Protein AF-A0A377F9C2-F1 (afdb_monomer)

Nearest PDB structures (foldseek):
  8pe0-assembly1_B  TM=7.538E-01  e=8.214E-04  Thermus thermophilus HB27
  5htl-assembly1_B  TM=7.812E-01  e=2.148E-03  Vibrio cholerae
  8pfa-assembly1_B  TM=7.619E-01  e=2.036E-03  Thermus thermophilus HB27
  7lko-assembly2_A  TM=5.858E-01  e=8.609E-03  Xanthomonas citri pv. citri str. 306

pLDDT: mean 79.62, std 14.71, range [35.97, 97.06]

Secondary structure (DSSP, 8-state):
----SS-TT-TTHHHHHHHHHHHTT--------B---TTGGGS-PPTT--HHHHTB----PPPP-SHHHHHHHHHHHHIIIIIIHHHHS---S-HHHHHHHHHHHTHHHHHHHHHHHHHHHHHHHHHHHHHHH-TT---PPPTTTT-HHHHHHHHHHHHHHHHHHHHHHHHHHHHH-HHHHHHHHHHHHHHHHHHHHHHHHHHHHHHHHSSGGGS--------PPPSSS-------HHHHHHHTTSS-HHHHHHHHHTPPTTS-HHHHHHHTTSS-HHHHHHHHHHHHT-------GGGS-HHHHHHS-HHHHHHHTEEEEEEETTEEEEEESS--S------

Foldseek 3Di:
DPPDCFDPLALCRVVVNVVVCVVVVHDDDDDWDFDQDVVVVPPDDAALAARRLQRTPDPPFDQDPDLVLLLLSLLSVLLRLAVVCPVPPDDDPDPVVVVVSVVSNCLLVVLVVLLVVVVVVVVVVVLVVQVVVDVPDDDDDDPPPDDPVVVVVVVVVVVVVVVVLVVQLNSLCHHPNNVRSVVVVVVVNVVSVSSNSSSVVNVVQCVVVVGSSPSDDPDNPTDDDPPPPDPPVLPPLLVLCVVVVLADPVLLVVLVVPPDPPDDSLVSCCVVVSGDPVSSQVSQCSSLVHDDDDDDPVPADPVQQVVDDPVRCVVQVWDFRDADPQFTDIDHPRDDNDDGDHD

Solvent-accessible surface area (backbone atoms only — not comparable to full-atom values): 20384 Å² total; per-residue (Å²): 131,88,77,65,84,61,52,93,70,46,66,39,39,77,60,56,38,54,54,55,42,46,76,71,68,56,84,88,78,89,82,86,53,57,62,85,52,80,80,63,67,75,54,88,74,50,63,76,42,36,69,68,60,52,30,48,75,67,90,79,66,78,71,67,90,45,72,67,53,41,25,53,54,50,12,42,48,45,36,20,56,29,57,31,29,62,73,73,57,67,88,62,94,46,66,72,58,39,50,52,52,49,58,44,49,47,45,78,53,48,32,54,54,52,39,52,52,48,52,50,49,52,51,51,53,50,50,51,48,45,52,72,73,34,95,87,45,81,81,74,82,64,94,73,77,84,47,72,68,60,53,50,52,50,52,50,50,49,49,54,50,50,52,53,50,50,53,49,27,54,55,38,10,26,52,65,4,48,71,52,10,60,51,50,61,62,41,50,60,56,48,37,53,41,43,27,53,8,48,53,49,31,50,53,51,33,64,75,60,74,36,52,71,68,61,71,85,77,79,71,87,78,68,76,76,70,88,62,91,63,88,63,72,60,60,54,65,69,55,48,32,41,75,68,64,62,44,51,73,69,54,48,53,48,46,68,73,65,56,46,86,95,50,55,72,66,57,32,30,40,75,70,66,63,43,51,73,65,58,49,46,49,40,41,16,62,50,51,74,44,87,72,80,94,76,65,79,89,74,56,57,68,73,57,50,66,74,52,57,67,70,57,31,64,73,69,50,41,44,68,73,50,78,54,95,87,35,50,42,63,48,49,90,67,66,67,82,74,70,88,56,72,136

Sequence (343 aa):
MTVLAFDVQSLTEDYDIGFRLKEKGMTEIFVRFPVVDEAKEREQRKFLQHARTSNMICVREYFPDTFSTAVRQKSRWIIGIVFQGFKTHKWTSSLTLNYFLWRDRKGAISNFVSFLAMLVMIQLLLLLAYESLWPDAWHFLSIFSGSAWLMTLLWLNFGLMVNRIVQRVIFVTGYYGLTQGLLSVLRLFWGNLINFMANWRALKQVLQHGDPRRVAWDKTTHDFPSVTGDTRSLRPLGQILLENQVITEEQLDTALRNRVEGLRLGGSMLMQGLISAEQLAQALAEQNGVAWESIDAWQIPSSLIAEMPASVALHYAVLPLRLENDELIVGSEDGMTRFRWRP

Organism: Escherichia coli (NCBI:txid562)

Structure (mmCIF, N/CA/C/O backbone):
data_AF-A0A377F9C2-F1
#
_entry.id   AF-A0A377F9C2-F1
#
loop_
_atom_site.group_PDB
_atom_site.id
_atom_site.type_symbol
_atom_site.label_atom_id
_atom_site.label_alt_id
_atom_site.label_comp_id
_atom_site.label_asym_id
_atom_site.label_entity_id
_atom_site.label_seq_id
_atom_site.pdbx_PDB_ins_code
_atom_site.Cartn_x
_atom_site.Cartn_y
_atom_site.Cartn_z
_atom_site.occupancy
_atom_site.B_iso_or_equiv
_atom_site.auth_seq_id
_atom_site.auth_comp_id
_atom_site.auth_asym_id
_atom_site.auth_atom_id
_atom_site.pdbx_PDB_model_num
ATOM 1 N N . MET A 1 1 ? 2.584 -15.837 33.688 1.00 36.25 1 MET A N 1
ATOM 2 C CA . MET A 1 1 ? 2.672 -14.725 32.718 1.00 36.25 1 MET A CA 1
ATOM 3 C C . MET A 1 1 ? 1.549 -14.910 31.715 1.00 36.25 1 MET A C 1
ATOM 5 O O . MET A 1 1 ? 1.596 -15.853 30.936 1.00 36.25 1 MET A O 1
ATOM 9 N N . THR A 1 2 ? 0.494 -14.108 31.806 1.00 38.50 2 THR A N 1
ATOM 10 C CA . THR A 1 2 ? -0.636 -14.137 30.871 1.00 38.50 2 THR A CA 1
ATOM 11 C C . THR A 1 2 ? -0.107 -13.731 29.498 1.00 38.50 2 THR A C 1
ATOM 13 O O . THR A 1 2 ? 0.273 -12.581 29.297 1.00 38.50 2 THR A O 1
ATOM 16 N N . VAL A 1 3 ? 0.024 -14.686 28.576 1.00 48.16 3 VAL A N 1
ATOM 17 C CA . VAL A 1 3 ? 0.443 -14.388 27.203 1.00 48.16 3 VAL A CA 1
ATOM 18 C C . VAL A 1 3 ? -0.734 -13.688 26.538 1.00 48.16 3 VAL A C 1
ATOM 20 O O . VAL A 1 3 ? -1.714 -14.336 26.180 1.00 48.16 3 VAL A O 1
ATOM 23 N N . LEU A 1 4 ? -0.663 -12.361 26.432 1.00 57.38 4 LEU A N 1
ATOM 24 C CA . LEU A 1 4 ? -1.605 -11.583 25.634 1.00 57.38 4 LEU A CA 1
ATOM 25 C C . LEU A 1 4 ? -1.619 -12.154 24.210 1.00 57.38 4 LEU A C 1
ATOM 27 O O . LEU A 1 4 ? -0.562 -12.362 23.606 1.00 57.38 4 LEU A O 1
ATOM 31 N N . ALA A 1 5 ? -2.816 -12.442 23.693 1.00 60.62 5 ALA A N 1
ATOM 32 C CA . ALA A 1 5 ? -2.988 -12.966 22.339 1.00 60.62 5 ALA A CA 1
ATOM 33 C C . ALA A 1 5 ? -2.482 -11.971 21.277 1.00 60.62 5 ALA A C 1
ATOM 35 O O . ALA A 1 5 ? -1.928 -12.398 20.267 1.00 60.62 5 ALA A O 1
ATOM 36 N N . PHE A 1 6 ? -2.588 -10.670 21.569 1.00 64.00 6 PHE A N 1
ATOM 37 C CA . PHE A 1 6 ? -2.133 -9.566 20.728 1.00 64.00 6 PHE A CA 1
ATOM 38 C C . PHE A 1 6 ? -1.046 -8.761 21.444 1.00 64.00 6 PHE A C 1
ATOM 40 O O . PHE A 1 6 ? -1.190 -8.409 22.617 1.00 64.00 6 PHE A O 1
ATOM 47 N N . ASP A 1 7 ? 0.054 -8.484 20.746 1.00 64.50 7 ASP A N 1
ATOM 48 C CA . ASP A 1 7 ? 1.074 -7.558 21.231 1.00 64.50 7 ASP A CA 1
ATOM 49 C C . ASP A 1 7 ? 0.663 -6.124 20.888 1.00 64.50 7 ASP A C 1
ATOM 51 O O . ASP A 1 7 ? 0.769 -5.696 19.742 1.00 64.50 7 ASP A O 1
ATOM 55 N N . VAL A 1 8 ? 0.237 -5.376 21.906 1.00 62.44 8 VAL A N 1
ATOM 56 C CA . VAL A 1 8 ? -0.175 -3.967 21.791 1.00 62.44 8 VAL A CA 1
ATOM 57 C C . VAL A 1 8 ? 0.947 -3.030 21.322 1.00 62.44 8 VAL A C 1
ATOM 59 O O . VAL A 1 8 ? 0.676 -1.890 20.954 1.00 62.44 8 VAL A O 1
ATOM 62 N N . GLN A 1 9 ? 2.209 -3.478 21.337 1.00 59.44 9 GLN A N 1
ATOM 63 C CA . GLN A 1 9 ? 3.353 -2.726 20.809 1.00 59.44 9 GLN A CA 1
ATOM 64 C C . GLN A 1 9 ? 3.680 -3.082 19.350 1.00 59.44 9 GLN A C 1
ATOM 66 O O . GLN A 1 9 ? 4.476 -2.385 18.710 1.00 59.44 9 GLN A O 1
ATOM 71 N N . SER A 1 10 ? 3.081 -4.150 18.810 1.00 62.88 10 SER A N 1
ATOM 72 C CA . SER A 1 10 ? 3.263 -4.550 17.419 1.00 62.88 10 SER A CA 1
ATOM 73 C C . SER A 1 10 ? 2.388 -3.698 16.510 1.00 62.88 10 SER A C 1
ATOM 75 O O . SER A 1 10 ? 1.163 -3.700 16.593 1.00 62.88 10 SER A O 1
ATOM 77 N N . LEU A 1 11 ? 3.015 -2.993 15.570 1.00 63.84 11 LEU A N 1
ATOM 78 C CA . LEU A 1 11 ? 2.285 -2.243 14.544 1.00 63.84 11 LEU A CA 1
ATOM 79 C C . LEU A 1 11 ? 1.649 -3.158 13.483 1.00 63.84 11 LEU A C 1
ATOM 81 O O . LEU A 1 11 ? 0.906 -2.675 12.628 1.00 63.84 11 LEU A O 1
ATOM 85 N N . THR A 1 12 ? 1.945 -4.458 13.532 1.00 65.75 12 THR A N 1
ATOM 86 C CA . THR A 1 12 ? 1.402 -5.506 12.663 1.00 65.75 12 THR A CA 1
ATOM 87 C C . THR A 1 12 ? 1.088 -6.746 13.495 1.00 65.75 12 THR A C 1
ATOM 89 O O . THR A 1 12 ? 1.723 -7.791 13.349 1.00 65.75 12 THR A O 1
ATOM 92 N N . GLU A 1 13 ? 0.131 -6.605 14.408 1.00 71.44 13 GLU A N 1
ATOM 93 C CA . GLU A 1 13 ? -0.323 -7.665 15.317 1.00 71.44 13 GLU A CA 1
ATOM 94 C C . GLU A 1 13 ? -0.758 -8.944 14.579 1.00 71.44 13 GLU A C 1
ATOM 96 O O . GLU A 1 13 ? -0.351 -10.037 14.971 1.00 71.44 13 GLU A O 1
ATOM 101 N N . ASP A 1 14 ? -1.452 -8.800 13.444 1.00 71.81 14 ASP A N 1
ATOM 102 C CA . ASP A 1 14 ? -1.895 -9.909 12.583 1.00 71.81 14 ASP A CA 1
ATOM 103 C C . ASP A 1 14 ? -0.733 -10.738 12.024 1.00 71.81 14 ASP A C 1
ATOM 105 O O . ASP A 1 14 ? -0.857 -11.933 11.757 1.00 71.81 14 ASP A O 1
ATOM 109 N N . TYR A 1 15 ? 0.423 -10.105 11.832 1.00 74.19 15 TYR A N 1
ATOM 110 C CA . TYR A 1 15 ? 1.606 -10.794 11.341 1.00 74.19 15 TYR A CA 1
ATOM 111 C C . TYR A 1 15 ? 2.262 -11.609 12.464 1.00 74.19 15 TYR A C 1
ATOM 113 O O . TYR A 1 15 ? 2.561 -12.783 12.270 1.00 74.19 15 TYR A O 1
ATOM 121 N N . ASP A 1 16 ? 2.427 -11.024 13.655 1.00 76.19 16 ASP A N 1
ATOM 122 C CA . ASP A 1 16 ? 3.042 -11.693 14.814 1.00 76.19 16 ASP A CA 1
ATOM 123 C C . ASP A 1 16 ? 2.191 -12.873 15.321 1.00 76.19 16 ASP A C 1
ATOM 125 O O . ASP A 1 16 ? 2.719 -13.950 15.615 1.00 76.19 16 ASP A O 1
ATOM 129 N N . ILE A 1 17 ? 0.860 -12.725 15.349 1.00 82.44 17 ILE A N 1
ATOM 130 C CA . ILE A 1 17 ? -0.037 -13.809 15.772 1.00 82.44 17 ILE A CA 1
ATOM 131 C C . ILE A 1 17 ? 0.086 -15.035 14.860 1.00 82.44 17 ILE A C 1
ATOM 133 O O . ILE A 1 17 ? 0.103 -16.156 15.364 1.00 82.44 17 ILE A O 1
ATOM 137 N N . GLY A 1 18 ? 0.272 -14.852 13.548 1.00 82.62 18 GLY A N 1
ATOM 138 C CA . GLY A 1 18 ? 0.465 -15.957 12.606 1.00 82.62 18 GLY A CA 1
ATOM 139 C C . GLY A 1 18 ? 1.663 -16.844 12.968 1.00 82.62 18 GLY A C 1
ATOM 140 O O . GLY A 1 18 ? 1.550 -18.073 12.977 1.00 82.62 18 GLY A O 1
ATOM 141 N N . PHE A 1 19 ? 2.791 -16.240 13.359 1.00 80.19 19 PHE A N 1
ATOM 142 C CA . PHE A 1 19 ? 3.965 -16.985 13.832 1.00 80.19 19 PHE A CA 1
ATOM 143 C C . PHE A 1 19 ? 3.672 -17.723 15.138 1.00 80.19 19 PHE A C 1
ATOM 145 O O . PHE A 1 19 ? 3.948 -18.919 15.241 1.00 80.19 19 PHE A O 1
ATOM 152 N N . ARG A 1 20 ? 3.049 -17.048 16.110 1.00 81.50 20 ARG A N 1
ATOM 153 C CA . ARG A 1 20 ? 2.709 -17.647 17.411 1.00 81.50 20 ARG A CA 1
ATOM 154 C C . ARG A 1 20 ? 1.739 -18.823 17.277 1.00 81.50 20 ARG A C 1
ATOM 156 O O . ARG A 1 20 ? 1.889 -19.829 17.968 1.00 81.50 20 ARG A O 1
ATOM 163 N N . LEU A 1 21 ? 0.744 -18.721 16.394 1.00 85.88 21 LEU A N 1
ATOM 164 C CA . LEU A 1 21 ? -0.198 -19.809 16.109 1.00 85.88 21 LEU A CA 1
ATOM 165 C C . LEU A 1 21 ? 0.527 -21.001 15.478 1.00 85.88 21 LEU A C 1
ATOM 167 O O . LEU A 1 21 ? 0.287 -22.147 15.866 1.00 85.88 21 LEU A O 1
ATOM 171 N N . LYS A 1 22 ? 1.466 -20.740 14.560 1.00 84.69 22 LYS A N 1
ATOM 172 C CA . LYS A 1 22 ? 2.266 -21.795 13.936 1.00 84.69 22 LYS A CA 1
ATOM 173 C C . LYS A 1 22 ? 3.187 -22.499 14.932 1.00 84.69 22 LYS A C 1
ATOM 175 O O . LYS A 1 22 ? 3.280 -23.724 14.891 1.00 84.69 22 LYS A O 1
ATOM 180 N N . GLU A 1 23 ? 3.827 -21.757 15.833 1.00 83.31 23 GLU A N 1
ATOM 181 C CA . GLU A 1 23 ? 4.646 -22.311 16.923 1.00 83.31 23 GLU A CA 1
ATOM 182 C C . GLU A 1 23 ? 3.824 -23.197 17.868 1.00 83.31 23 GLU A C 1
ATOM 184 O O . GLU A 1 23 ? 4.320 -24.208 18.358 1.00 83.31 23 GLU A O 1
ATOM 189 N N . LYS A 1 24 ? 2.539 -22.876 18.057 1.00 86.81 24 LYS A N 1
ATOM 190 C CA . LYS A 1 24 ? 1.577 -23.707 18.797 1.00 86.81 24 LYS A CA 1
ATOM 191 C C . LYS A 1 24 ? 1.042 -24.906 18.002 1.00 86.81 24 LYS A C 1
ATOM 193 O O . LYS A 1 24 ? 0.151 -25.599 18.485 1.00 86.81 24 LYS A O 1
ATOM 198 N N . GLY A 1 25 ? 1.551 -25.157 16.795 1.00 87.38 25 GLY A N 1
ATOM 199 C CA . GLY A 1 25 ? 1.145 -26.288 15.958 1.00 87.38 25 GLY A CA 1
ATOM 200 C C . GLY A 1 25 ? -0.229 -26.131 15.302 1.00 87.38 25 GLY A C 1
ATOM 201 O O . GLY A 1 25 ? -0.773 -27.114 14.806 1.00 87.38 25 GLY A O 1
ATOM 202 N N . MET A 1 26 ? -0.797 -24.921 15.278 1.00 89.50 26 MET A N 1
ATOM 203 C CA . MET A 1 26 ? -2.105 -24.687 14.667 1.00 89.50 26 MET A CA 1
ATOM 204 C C . MET A 1 26 ? -2.028 -24.691 13.134 1.00 89.50 26 MET A C 1
ATOM 206 O O . MET A 1 26 ? -0.997 -24.379 12.526 1.00 89.50 26 MET A O 1
ATOM 210 N N . THR A 1 27 ? -3.147 -25.049 12.509 1.00 87.31 27 THR A N 1
ATOM 211 C CA . THR A 1 27 ? -3.327 -25.064 11.055 1.00 87.31 27 THR A CA 1
ATOM 212 C C . THR A 1 27 ? -4.284 -23.962 10.629 1.00 87.31 27 THR A C 1
ATOM 214 O O . THR A 1 27 ? -5.310 -23.750 11.269 1.00 87.31 27 THR A O 1
ATOM 217 N N . GLU A 1 28 ? -3.970 -23.300 9.522 1.00 85.19 28 GLU A N 1
ATOM 218 C CA . GLU A 1 28 ? -4.806 -22.265 8.919 1.00 85.19 28 GLU A CA 1
ATOM 219 C C . GLU A 1 28 ? -5.527 -22.826 7.687 1.00 85.19 28 GLU A C 1
ATOM 221 O O . GLU A 1 28 ? -4.957 -23.618 6.932 1.00 85.19 28 GLU A O 1
ATOM 226 N N . ILE A 1 29 ? -6.774 -22.404 7.475 1.00 87.38 29 ILE A N 1
ATOM 227 C CA . ILE A 1 29 ? -7.538 -22.682 6.257 1.00 87.38 29 ILE A CA 1
ATOM 228 C C . ILE A 1 29 ? -7.986 -21.365 5.626 1.00 87.38 29 ILE A C 1
ATOM 230 O O . ILE A 1 29 ? -8.474 -20.470 6.312 1.00 87.38 29 ILE A O 1
ATOM 234 N N . PHE A 1 30 ? -7.850 -21.248 4.306 1.00 84.44 30 PHE A N 1
ATOM 235 C CA . PHE A 1 30 ? -8.346 -20.086 3.574 1.00 84.44 30 PHE A CA 1
ATOM 236 C C . PHE A 1 30 ? -9.778 -20.350 3.101 1.00 84.44 30 PHE A C 1
ATOM 238 O O . PHE A 1 30 ? -10.001 -21.069 2.123 1.00 84.44 30 PHE A O 1
ATOM 245 N N . VAL A 1 31 ? -10.763 -19.799 3.812 1.00 84.69 31 VAL A N 1
ATOM 246 C CA . VAL A 1 31 ? -12.181 -20.015 3.498 1.00 84.69 31 VAL A CA 1
ATOM 247 C C . VAL A 1 31 ? -12.645 -19.015 2.447 1.00 84.69 31 VAL A C 1
ATOM 249 O O . VAL A 1 31 ? -12.673 -17.807 2.674 1.00 84.69 31 VAL A O 1
ATOM 252 N N . ARG A 1 32 ? -13.055 -19.532 1.284 1.00 83.69 32 ARG A N 1
ATOM 253 C CA . ARG A 1 32 ? -13.597 -18.731 0.186 1.00 83.69 32 ARG A CA 1
ATOM 254 C C . ARG A 1 32 ? -15.126 -18.859 0.126 1.00 83.69 32 ARG A C 1
ATOM 256 O O . ARG A 1 32 ? -15.630 -19.743 -0.557 1.00 83.69 32 ARG A O 1
ATOM 263 N N . PHE A 1 33 ? -15.858 -17.957 0.784 1.00 84.44 33 PHE A N 1
ATOM 264 C CA . PHE A 1 33 ? -17.329 -17.965 0.795 1.00 84.44 33 PHE A CA 1
ATOM 265 C C . PHE A 1 33 ? -17.962 -16.790 0.013 1.00 84.44 33 PHE A C 1
ATOM 267 O O . PHE A 1 33 ? -17.834 -15.638 0.440 1.00 84.44 33 PHE A O 1
ATOM 274 N N . PRO A 1 34 ? -18.604 -17.029 -1.150 1.00 80.75 34 PRO A N 1
ATOM 275 C CA . PRO A 1 34 ? -19.338 -16.000 -1.884 1.00 80.75 34 PRO A CA 1
ATOM 276 C C . PRO A 1 34 ? -20.790 -15.872 -1.395 1.00 80.75 34 PRO A C 1
ATOM 278 O O . PRO A 1 34 ? -21.499 -16.866 -1.282 1.00 80.75 34 PRO A O 1
ATOM 281 N N . VAL A 1 35 ? -21.253 -14.643 -1.172 1.00 78.06 35 VAL A N 1
ATOM 282 C CA . VAL A 1 35 ? -22.651 -14.311 -0.863 1.00 78.06 35 VAL A CA 1
ATOM 283 C C . VAL A 1 35 ? -23.326 -13.863 -2.154 1.00 78.06 35 VAL A C 1
ATOM 285 O O . VAL A 1 35 ? -23.177 -12.721 -2.584 1.00 78.06 35 VAL A O 1
ATOM 288 N N . VAL A 1 36 ? -24.024 -14.775 -2.826 1.00 66.62 36 VAL A N 1
ATOM 289 C CA . VAL A 1 36 ? -24.800 -14.441 -4.026 1.00 66.62 36 VAL A CA 1
ATOM 290 C C . VAL A 1 36 ? -26.239 -14.211 -3.589 1.00 66.62 36 VAL A C 1
ATOM 292 O O . VAL A 1 36 ? -26.916 -15.151 -3.194 1.00 66.62 36 VAL A O 1
ATOM 295 N N . ASP A 1 37 ? -26.667 -12.955 -3.613 1.00 65.69 37 ASP A N 1
ATOM 296 C CA . ASP A 1 37 ? -28.039 -12.557 -3.310 1.00 65.69 37 ASP A CA 1
ATOM 297 C C . ASP A 1 37 ? -28.778 -12.35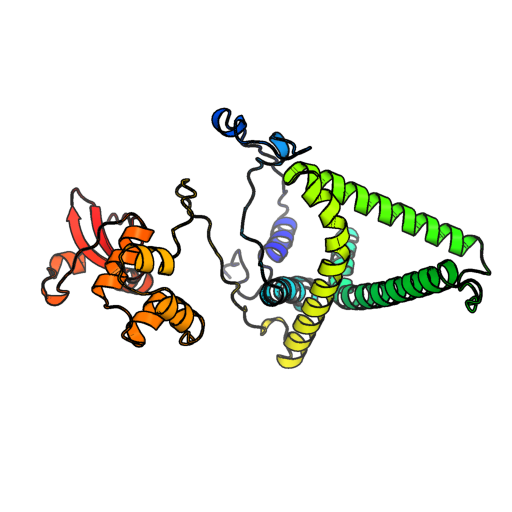7 -4.642 1.00 65.69 37 ASP A C 1
ATOM 299 O O . ASP A 1 37 ? -28.381 -11.498 -5.438 1.00 65.69 37 ASP A O 1
ATOM 303 N N . GLU A 1 38 ? -29.802 -13.171 -4.921 1.00 59.03 38 GLU A N 1
ATOM 304 C CA . GLU A 1 38 ? -30.535 -13.161 -6.202 1.00 59.03 38 GLU A CA 1
ATOM 305 C C . GLU A 1 38 ? -31.154 -11.781 -6.494 1.00 59.03 38 GLU A C 1
ATOM 307 O O . GLU A 1 38 ? -31.229 -11.354 -7.647 1.00 59.03 38 GLU A O 1
ATOM 312 N N . ALA A 1 39 ? -31.511 -11.022 -5.450 1.00 58.75 39 ALA A N 1
ATOM 313 C CA . ALA A 1 39 ? -32.047 -9.669 -5.578 1.00 58.75 39 ALA A CA 1
ATOM 314 C C . ALA A 1 39 ? -30.995 -8.640 -6.045 1.00 58.75 39 ALA A C 1
ATOM 316 O O . ALA A 1 39 ? -31.321 -7.730 -6.812 1.00 58.75 39 ALA A O 1
ATOM 317 N N . LYS A 1 40 ? -29.723 -8.799 -5.642 1.00 54.62 40 LYS A N 1
ATOM 318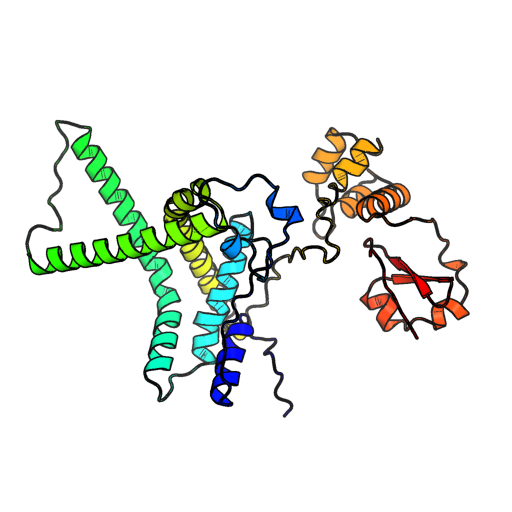 C CA . LYS A 1 40 ? -28.606 -7.911 -6.031 1.00 54.62 40 LYS A CA 1
ATOM 319 C C . LYS A 1 40 ? -28.001 -8.258 -7.389 1.00 54.62 40 LYS A C 1
ATOM 321 O O . LYS A 1 40 ? -27.254 -7.456 -7.945 1.00 54.62 40 LYS A O 1
ATOM 326 N N . GLU A 1 41 ? -28.328 -9.413 -7.976 1.00 53.34 41 GLU A N 1
ATOM 327 C CA . GLU A 1 41 ? -27.894 -9.740 -9.341 1.00 53.34 41 GLU A CA 1
ATOM 328 C C . GLU A 1 41 ? -28.448 -8.776 -10.404 1.00 53.34 41 GLU A C 1
ATOM 330 O O . GLU A 1 41 ? -27.873 -8.700 -11.492 1.00 53.34 41 GLU A O 1
ATOM 335 N N . ARG A 1 42 ? -29.516 -8.026 -10.086 1.00 49.88 42 ARG A N 1
ATOM 336 C CA . ARG A 1 42 ? -30.143 -7.025 -10.965 1.00 49.88 42 ARG A CA 1
ATOM 337 C C . ARG A 1 42 ? -29.425 -5.672 -11.026 1.00 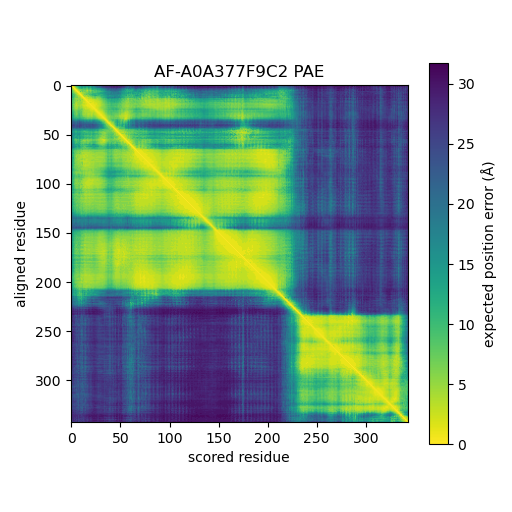49.88 42 ARG A C 1
ATOM 339 O O . ARG A 1 42 ? -29.766 -4.875 -11.898 1.00 49.88 42 ARG A O 1
ATOM 346 N N . GLU A 1 43 ? -28.443 -5.392 -10.166 1.00 59.03 43 GLU A N 1
ATOM 347 C CA . GLU A 1 43 ? -27.595 -4.204 -10.345 1.00 59.03 43 GLU A CA 1
ATOM 348 C C . GLU A 1 43 ? -26.706 -4.366 -11.588 1.00 59.03 43 GLU A C 1
ATOM 350 O O . GLU A 1 43 ? -26.144 -5.436 -11.836 1.00 59.03 43 GLU A O 1
ATOM 355 N N . GLN A 1 44 ? -26.570 -3.300 -12.387 1.00 59.62 44 GLN A N 1
ATOM 356 C CA . GLN A 1 44 ? -25.747 -3.294 -13.602 1.00 59.62 44 GLN A CA 1
ATOM 357 C C . GLN A 1 44 ? -24.302 -3.708 -13.286 1.00 59.62 44 GLN A C 1
ATOM 359 O O . GLN A 1 44 ? -23.491 -2.928 -12.783 1.00 59.62 44 GLN A O 1
ATOM 364 N N . ARG A 1 45 ? -23.963 -4.957 -13.619 1.00 65.94 45 ARG A N 1
ATOM 365 C CA . ARG A 1 45 ? -22.600 -5.481 -13.507 1.00 65.94 45 ARG A CA 1
ATOM 366 C C . ARG A 1 45 ? -21.677 -4.710 -14.437 1.00 65.94 45 ARG A C 1
ATOM 368 O O . ARG A 1 45 ? -22.003 -4.461 -15.599 1.00 65.94 45 ARG A O 1
ATOM 375 N N . LYS A 1 46 ? -20.482 -4.383 -13.948 1.00 76.12 46 LYS A N 1
ATOM 376 C CA . LYS A 1 46 ? -19.451 -3.768 -14.789 1.00 76.12 46 LYS A CA 1
ATOM 377 C C . LYS A 1 46 ? -18.940 -4.788 -15.808 1.00 76.12 46 LYS A C 1
ATOM 379 O O . LYS A 1 46 ? -18.906 -5.991 -15.545 1.00 76.12 46 LYS A O 1
ATOM 384 N N . PHE A 1 47 ? -18.501 -4.305 -16.967 1.00 78.38 47 PHE A N 1
ATOM 385 C CA . PHE A 1 47 ? -17.980 -5.151 -18.042 1.00 78.38 47 PHE A CA 1
ATOM 386 C C . PHE A 1 47 ? -16.860 -6.091 -1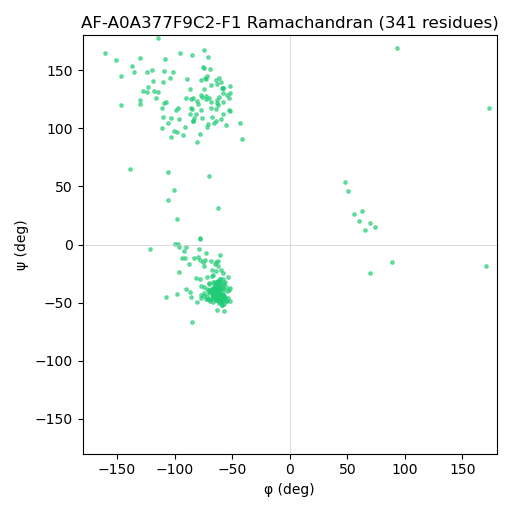7.540 1.00 78.38 47 PHE A C 1
ATOM 388 O O . PHE A 1 47 ? -15.882 -5.625 -16.947 1.00 78.38 47 PHE A O 1
ATOM 395 N N . LEU A 1 48 ? -17.017 -7.404 -17.778 1.00 80.75 48 LEU A N 1
ATOM 396 C CA . LEU A 1 48 ? -16.136 -8.517 -17.356 1.00 80.75 48 LEU A CA 1
ATOM 397 C C . LEU A 1 48 ? -16.020 -8.789 -15.837 1.00 80.75 48 LEU A C 1
ATOM 399 O O . LEU A 1 48 ? -15.165 -9.568 -15.404 1.00 80.75 48 LEU A O 1
ATOM 403 N N . GLN A 1 49 ? -16.891 -8.202 -15.014 1.00 81.12 49 GLN A N 1
ATOM 404 C CA . GLN A 1 49 ? -16.944 -8.488 -13.578 1.00 81.12 49 GLN A CA 1
ATOM 405 C C . GLN A 1 49 ? -17.574 -9.867 -13.300 1.00 81.12 49 GLN A C 1
ATOM 407 O O . GLN A 1 49 ? -18.622 -10.207 -13.849 1.00 81.12 49 GLN A O 1
ATOM 412 N N . HIS A 1 50 ? -16.956 -10.665 -12.421 1.00 76.62 50 HIS A N 1
ATOM 413 C CA . HIS A 1 50 ? -17.428 -12.011 -12.075 1.00 76.62 50 HIS A CA 1
ATOM 414 C C . HIS A 1 50 ? -18.251 -11.992 -10.780 1.00 76.62 50 HIS A C 1
ATOM 416 O O . HIS A 1 50 ? -17.699 -11.749 -9.710 1.00 76.62 50 HIS A O 1
ATOM 422 N N . ALA A 1 51 ? -19.536 -12.354 -10.848 1.00 67.81 51 ALA A N 1
ATOM 423 C CA . ALA A 1 51 ? -20.476 -12.266 -9.719 1.00 67.81 51 ALA A CA 1
ATOM 424 C C . ALA A 1 51 ? -20.036 -13.029 -8.454 1.00 67.81 51 ALA A C 1
ATOM 426 O O . ALA A 1 51 ? -20.070 -12.500 -7.345 1.00 67.81 51 ALA A O 1
ATOM 427 N N . ARG A 1 52 ? -19.553 -14.269 -8.612 1.00 73.00 52 ARG A N 1
ATOM 428 C CA . ARG A 1 52 ? -19.054 -15.078 -7.481 1.00 73.00 52 ARG A CA 1
ATOM 429 C C . ARG A 1 52 ? -17.778 -14.510 -6.861 1.00 73.00 52 ARG A C 1
ATOM 431 O O . ARG A 1 52 ? -17.489 -14.762 -5.698 1.00 73.00 52 ARG A O 1
ATOM 438 N N . THR A 1 53 ? -16.982 -13.787 -7.641 1.00 74.88 53 THR A N 1
ATOM 439 C CA . THR A 1 53 ? -15.710 -13.229 -7.177 1.00 74.88 53 THR A CA 1
ATOM 440 C C . THR A 1 53 ? -15.922 -11.870 -6.518 1.00 74.88 53 THR A C 1
ATOM 442 O O . THR A 1 53 ? -15.362 -11.629 -5.457 1.00 74.88 53 THR A O 1
ATOM 445 N N . SER A 1 54 ? -16.780 -11.012 -7.072 1.00 71.19 54 SER A N 1
ATOM 446 C CA . SER A 1 54 ? -17.078 -9.691 -6.507 1.00 71.19 54 SER A CA 1
ATOM 447 C C . SER A 1 54 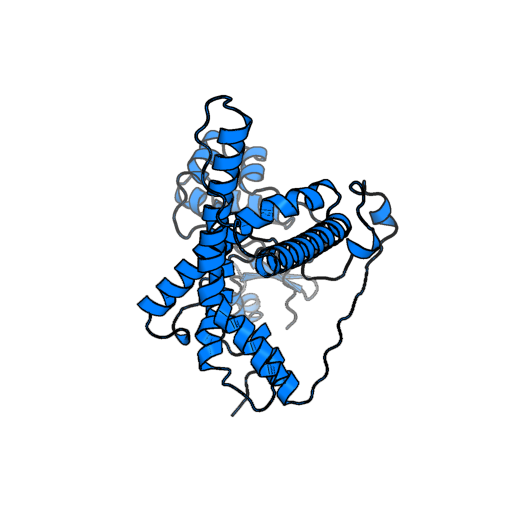? -17.798 -9.753 -5.158 1.00 71.19 54 SER A C 1
ATOM 449 O O . SER A 1 54 ? -17.660 -8.839 -4.346 1.00 71.19 54 SER A O 1
ATOM 451 N N . ASN A 1 55 ? -18.537 -10.832 -4.889 1.00 77.06 55 ASN A N 1
ATOM 452 C CA . ASN A 1 55 ? -19.385 -10.953 -3.701 1.00 77.06 55 ASN A CA 1
ATOM 453 C C . ASN A 1 55 ? -18.802 -11.886 -2.637 1.00 77.06 55 ASN A C 1
ATOM 455 O O . ASN A 1 55 ? -19.509 -12.647 -1.990 1.00 77.06 55 ASN A O 1
ATOM 459 N N . MET A 1 56 ? -17.488 -11.847 -2.459 1.00 80.00 56 MET A N 1
ATOM 460 C CA . MET A 1 56 ? -16.818 -12.575 -1.386 1.00 80.00 56 MET A CA 1
ATOM 461 C C . MET A 1 56 ? -17.076 -11.936 -0.019 1.00 80.00 56 MET A C 1
ATOM 463 O O . MET A 1 56 ? -17.068 -10.704 0.082 1.00 80.00 56 MET A O 1
ATOM 467 N N . ILE A 1 57 ? -17.238 -12.767 1.020 1.00 79.38 57 ILE A N 1
ATOM 468 C CA . ILE A 1 57 ? -17.108 -12.314 2.410 1.00 79.38 57 ILE A CA 1
ATOM 469 C C . ILE A 1 57 ? -15.643 -11.942 2.627 1.00 79.38 57 ILE A C 1
ATOM 471 O O . ILE A 1 57 ? -14.759 -12.798 2.630 1.00 79.38 57 ILE A O 1
ATOM 475 N N . CYS A 1 58 ? -15.387 -10.650 2.763 1.00 76.44 58 CYS A N 1
ATOM 476 C CA . CYS A 1 58 ? -14.087 -10.100 3.102 1.00 76.44 58 CYS A CA 1
ATOM 477 C C . CYS A 1 58 ? -14.279 -8.785 3.856 1.00 76.44 58 CYS A C 1
ATOM 479 O O . CYS A 1 58 ? -15.326 -8.143 3.741 1.00 76.44 58 CYS A O 1
ATOM 481 N N . VAL A 1 59 ? -13.258 -8.373 4.606 1.00 70.31 59 VAL A N 1
ATOM 482 C CA . VAL A 1 59 ? -13.211 -7.029 5.185 1.00 70.31 59 VAL A CA 1
ATOM 483 C C . VAL A 1 59 ? -13.153 -6.022 4.033 1.00 70.31 59 VAL A C 1
ATOM 485 O O . VAL A 1 59 ? -12.215 -6.031 3.234 1.00 70.31 59 VAL A O 1
ATOM 488 N N . ARG A 1 60 ? -14.189 -5.187 3.917 1.00 67.88 60 ARG A N 1
ATOM 489 C CA . ARG A 1 60 ? -14.308 -4.122 2.909 1.00 67.88 60 ARG A CA 1
ATOM 490 C C . ARG A 1 60 ? -14.074 -2.769 3.563 1.00 67.88 60 ARG A C 1
ATOM 492 O O . ARG A 1 60 ? -14.973 -1.938 3.623 1.00 67.88 60 ARG A O 1
ATOM 499 N N . GLU A 1 61 ? -12.876 -2.577 4.092 1.00 62.16 61 GLU A N 1
ATOM 500 C CA . GLU A 1 61 ? -12.471 -1.267 4.591 1.00 62.16 61 GLU A CA 1
ATOM 501 C C . GLU A 1 61 ? -12.185 -0.317 3.427 1.00 62.16 61 GLU A C 1
ATOM 503 O O . GLU A 1 61 ? -11.640 -0.718 2.389 1.00 62.16 61 GLU A O 1
ATOM 508 N N . TYR A 1 62 ? -12.551 0.953 3.607 1.00 62.28 62 TYR A N 1
ATOM 509 C CA . TYR A 1 62 ? -12.184 2.000 2.667 1.00 62.28 62 TYR A CA 1
ATOM 510 C C . TYR A 1 62 ? -10.665 2.147 2.650 1.00 62.28 62 TYR A C 1
ATOM 512 O O . TYR A 1 62 ? -10.018 2.387 3.670 1.00 62.28 62 TYR A O 1
ATOM 520 N N . PHE A 1 63 ? -10.083 1.964 1.466 1.00 65.00 63 PHE A N 1
ATOM 521 C CA . PHE A 1 63 ? -8.668 2.240 1.274 1.00 65.00 63 PHE A CA 1
ATOM 522 C C . PHE A 1 63 ? -8.453 3.757 1.289 1.00 65.00 63 PHE A C 1
ATOM 524 O O . PHE A 1 63 ? -9.311 4.476 0.772 1.00 65.00 63 PHE A O 1
ATOM 531 N N . PRO A 1 64 ? -7.323 4.253 1.822 1.00 71.88 64 PRO A N 1
ATOM 532 C CA . PRO A 1 64 ? -7.085 5.684 1.875 1.00 71.88 64 PRO A CA 1
ATOM 533 C C . PRO A 1 64 ? -7.135 6.308 0.476 1.00 71.88 64 PRO A C 1
ATOM 535 O O . PRO A 1 64 ? -6.503 5.813 -0.461 1.00 71.88 64 PRO A O 1
ATOM 538 N N . ASP A 1 65 ? -7.894 7.390 0.349 1.00 78.44 65 ASP A N 1
ATOM 539 C CA . ASP A 1 65 ? -8.165 8.107 -0.900 1.00 78.44 65 ASP A CA 1
ATOM 540 C C . ASP A 1 65 ? -7.107 9.175 -1.217 1.00 78.44 65 ASP A C 1
ATOM 542 O O . ASP A 1 65 ? -6.958 9.611 -2.360 1.00 78.44 65 ASP A O 1
ATOM 546 N N . THR A 1 66 ? -6.315 9.558 -0.216 1.00 84.62 66 THR A N 1
ATOM 547 C CA . THR A 1 66 ? -5.280 10.583 -0.326 1.00 84.62 66 THR A CA 1
ATOM 548 C C . THR A 1 66 ? -3.872 9.994 -0.276 1.00 84.62 66 THR A C 1
ATOM 550 O O . THR A 1 66 ? -3.571 9.002 0.389 1.00 84.62 66 THR A O 1
ATOM 553 N N . PHE A 1 67 ? -2.942 10.651 -0.969 1.00 85.81 67 PHE A N 1
ATOM 554 C CA . PHE A 1 67 ? -1.543 10.222 -1.013 1.00 85.81 67 PHE A CA 1
ATOM 555 C C . PHE A 1 67 ? -0.900 10.151 0.383 1.00 85.81 67 PHE A C 1
ATOM 557 O O . PHE A 1 67 ? -0.237 9.171 0.724 1.00 85.81 67 PHE A O 1
ATOM 564 N N . SER A 1 68 ? -1.124 11.176 1.211 1.00 82.56 68 SER A N 1
ATOM 565 C CA . SER A 1 68 ? -0.556 11.266 2.562 1.00 82.56 68 SER A CA 1
ATOM 566 C C . SER A 1 68 ? -1.043 10.130 3.464 1.00 82.56 68 SER A C 1
ATOM 568 O O . SER A 1 68 ? -0.240 9.497 4.150 1.00 82.56 68 SER A O 1
ATOM 570 N N . THR A 1 69 ? -2.339 9.818 3.431 1.00 82.31 69 THR A N 1
ATOM 571 C CA . THR A 1 69 ? -2.931 8.748 4.245 1.00 82.31 69 THR A CA 1
ATOM 572 C C . THR A 1 69 ? -2.467 7.368 3.778 1.00 82.31 69 THR A C 1
ATOM 574 O O . THR A 1 69 ? -2.084 6.551 4.616 1.00 82.31 69 THR A O 1
ATOM 577 N N . ALA A 1 70 ? -2.357 7.133 2.465 1.00 87.31 70 ALA A N 1
ATOM 578 C CA . ALA A 1 70 ? -1.793 5.898 1.917 1.00 87.31 70 ALA A CA 1
ATOM 579 C C . ALA A 1 70 ? -0.324 5.691 2.332 1.00 87.31 70 ALA A C 1
ATOM 581 O O . ALA A 1 70 ? 0.064 4.594 2.743 1.00 87.31 70 ALA A O 1
ATOM 582 N N . VAL A 1 71 ? 0.494 6.750 2.281 1.00 89.44 71 VAL A N 1
ATOM 583 C CA . VAL A 1 71 ? 1.898 6.725 2.726 1.00 89.44 71 VAL A CA 1
ATOM 584 C C . VAL A 1 71 ? 1.997 6.470 4.232 1.00 89.44 71 VAL A C 1
ATOM 586 O O . VAL A 1 71 ? 2.804 5.637 4.653 1.00 89.44 71 VAL A O 1
ATOM 589 N N . ARG A 1 72 ? 1.166 7.131 5.051 1.00 84.44 72 ARG A N 1
ATOM 590 C CA . ARG A 1 72 ? 1.098 6.901 6.506 1.00 84.44 72 ARG A CA 1
ATOM 591 C C . ARG A 1 72 ? 0.741 5.452 6.810 1.00 84.44 72 ARG A C 1
ATOM 593 O O . ARG A 1 72 ? 1.511 4.784 7.501 1.00 84.44 72 ARG A O 1
ATOM 600 N N . GLN A 1 73 ? -0.342 4.944 6.220 1.00 84.12 73 GLN A N 1
ATOM 601 C CA . GLN A 1 73 ? -0.773 3.563 6.402 1.00 84.12 73 GLN A CA 1
ATOM 602 C C . GLN A 1 73 ? 0.353 2.606 6.003 1.00 84.12 73 GLN A C 1
ATOM 604 O O . GLN A 1 73 ? 0.828 1.860 6.847 1.00 84.12 73 GLN A O 1
ATOM 609 N N . LYS A 1 74 ? 0.871 2.664 4.769 1.00 88.50 74 LYS A N 1
ATOM 610 C CA . LYS A 1 74 ? 1.940 1.758 4.305 1.00 88.50 74 LYS A CA 1
ATOM 611 C C . LYS A 1 74 ? 3.211 1.838 5.147 1.00 88.50 74 LYS A C 1
ATOM 613 O O . LYS A 1 74 ? 3.830 0.804 5.390 1.00 88.50 74 LYS A O 1
ATOM 618 N N . SER A 1 75 ? 3.583 3.024 5.627 1.00 88.75 75 SER A N 1
ATOM 619 C CA . SER A 1 75 ? 4.757 3.170 6.491 1.00 88.75 75 SER A CA 1
ATOM 620 C C . SER A 1 75 ? 4.600 2.395 7.804 1.00 88.75 75 SER A C 1
ATOM 622 O O . SER A 1 75 ? 5.554 1.745 8.217 1.00 88.75 75 SER A O 1
ATOM 624 N N . ARG A 1 76 ? 3.390 2.337 8.388 1.00 84.75 76 ARG A N 1
ATOM 625 C CA . ARG A 1 76 ? 3.086 1.522 9.580 1.00 84.75 76 ARG A CA 1
ATOM 626 C C . ARG A 1 76 ? 3.434 0.049 9.367 1.00 84.75 76 ARG A C 1
ATOM 628 O O . ARG A 1 76 ? 4.134 -0.544 10.182 1.00 84.75 76 ARG A O 1
ATOM 635 N N . TRP A 1 77 ? 2.986 -0.513 8.243 1.00 86.62 77 TRP A N 1
ATOM 636 C CA . TRP A 1 77 ? 3.249 -1.909 7.883 1.00 86.62 77 TRP A CA 1
ATOM 637 C C . TRP A 1 77 ? 4.745 -2.171 7.695 1.00 86.62 77 TRP A C 1
ATOM 639 O O . TRP A 1 77 ? 5.248 -3.192 8.149 1.00 86.62 77 TRP A O 1
ATOM 649 N N . ILE A 1 78 ? 5.471 -1.242 7.063 1.00 88.94 78 ILE A N 1
ATOM 650 C CA . ILE A 1 78 ? 6.925 -1.355 6.878 1.00 88.94 78 ILE A CA 1
ATOM 651 C C . ILE A 1 78 ? 7.648 -1.331 8.231 1.00 88.94 78 ILE A C 1
ATOM 653 O O . ILE A 1 78 ? 8.559 -2.128 8.446 1.00 88.94 78 ILE A O 1
ATOM 657 N N . ILE A 1 79 ? 7.244 -0.461 9.160 1.00 87.44 79 ILE A N 1
ATOM 658 C CA . ILE A 1 79 ? 7.844 -0.394 10.501 1.00 87.44 79 ILE A CA 1
ATOM 659 C C . ILE A 1 79 ? 7.611 -1.696 11.263 1.00 87.44 79 ILE A C 1
ATOM 661 O O . ILE A 1 79 ? 8.576 -2.245 11.788 1.00 87.44 79 ILE A O 1
ATOM 665 N N . GLY A 1 80 ? 6.382 -2.216 11.272 1.00 85.38 80 GLY A N 1
ATOM 666 C CA . GLY A 1 80 ? 6.051 -3.481 11.934 1.00 85.38 80 GLY A CA 1
ATOM 667 C C . GLY A 1 80 ? 6.773 -4.687 11.325 1.00 85.38 80 GLY A C 1
ATOM 668 O O . GLY A 1 80 ? 7.541 -5.369 12.000 1.00 85.38 80 GLY A O 1
ATOM 669 N N . ILE A 1 81 ? 6.609 -4.912 10.021 1.00 85.38 81 ILE A N 1
ATOM 670 C CA . ILE A 1 81 ? 7.132 -6.111 9.347 1.00 85.38 81 ILE A CA 1
ATOM 671 C C . ILE A 1 81 ? 8.654 -6.076 9.239 1.00 85.38 81 ILE A C 1
ATOM 673 O O . ILE A 1 81 ? 9.328 -7.067 9.514 1.00 85.38 81 ILE A O 1
ATOM 677 N N . VAL A 1 82 ? 9.212 -4.944 8.809 1.00 88.50 82 VAL A N 1
ATOM 678 C CA . VAL A 1 82 ? 10.643 -4.861 8.532 1.00 88.50 82 VAL A CA 1
ATOM 679 C C . VAL A 1 82 ? 11.383 -4.549 9.822 1.00 88.50 82 VAL A C 1
ATOM 681 O O . VAL A 1 82 ? 12.112 -5.392 10.332 1.00 88.50 82 VAL A O 1
ATOM 684 N N . PHE A 1 83 ? 11.187 -3.362 10.392 1.00 85.81 83 PHE A N 1
ATOM 685 C CA . PHE A 1 83 ? 12.050 -2.863 11.464 1.00 85.81 83 PHE A CA 1
ATOM 686 C C . PHE A 1 83 ? 11.774 -3.495 12.840 1.00 85.81 83 PHE A C 1
ATOM 688 O O . PHE A 1 83 ? 12.723 -3.861 13.536 1.00 85.81 83 PHE A O 1
ATOM 695 N N . GLN A 1 84 ? 10.508 -3.651 13.243 1.00 83.62 84 GLN A N 1
ATOM 696 C CA . GLN A 1 84 ? 10.150 -4.371 14.471 1.00 83.62 84 GLN A CA 1
ATOM 697 C C . GLN A 1 84 ? 10.373 -5.877 14.287 1.00 83.62 84 GLN A C 1
ATOM 699 O O . GLN A 1 84 ? 11.027 -6.488 15.133 1.00 83.62 84 GLN A O 1
ATOM 704 N N . GLY A 1 85 ? 9.951 -6.437 13.145 1.00 83.19 85 GLY A N 1
ATOM 705 C CA . GLY A 1 85 ? 10.159 -7.838 12.768 1.00 83.19 85 GLY A CA 1
ATOM 706 C C . GLY A 1 85 ? 11.624 -8.279 12.794 1.00 83.19 85 GLY A C 1
ATOM 707 O O . GLY A 1 85 ? 11.930 -9.378 13.251 1.00 83.19 85 GLY A O 1
ATOM 708 N N . PHE A 1 86 ? 12.562 -7.405 12.407 1.00 83.31 86 PHE A N 1
ATOM 709 C CA . PHE A 1 86 ? 14.003 -7.649 12.552 1.00 83.31 86 PHE A CA 1
ATOM 710 C C . PHE A 1 86 ? 14.429 -7.922 14.005 1.00 83.31 86 PHE A C 1
ATOM 712 O O . PHE A 1 86 ? 15.358 -8.701 14.229 1.00 83.31 86 PHE A O 1
ATOM 719 N N . LYS A 1 87 ? 13.774 -7.285 14.987 1.00 81.69 87 LYS A N 1
ATOM 720 C CA . LYS A 1 87 ? 14.073 -7.439 16.419 1.00 81.69 87 LYS A CA 1
ATOM 721 C C . LYS A 1 87 ? 13.277 -8.569 17.075 1.00 81.69 87 LYS A C 1
ATOM 723 O O . LYS A 1 87 ? 13.815 -9.233 17.959 1.00 81.69 87 LYS A O 1
ATOM 728 N N . THR A 1 88 ? 12.008 -8.750 16.707 1.00 80.62 88 THR A N 1
ATOM 729 C CA . THR A 1 88 ? 11.108 -9.742 17.320 1.00 80.62 88 THR A CA 1
ATOM 730 C C . THR A 1 88 ? 11.333 -11.141 16.754 1.00 80.62 88 THR A C 1
ATOM 732 O O . THR A 1 88 ? 11.549 -12.076 17.521 1.00 80.62 88 THR A O 1
ATOM 735 N N . HIS A 1 89 ? 11.373 -11.285 15.429 1.00 82.06 89 HIS A N 1
ATOM 736 C CA . HIS A 1 89 ? 11.507 -12.577 14.761 1.00 82.06 89 HIS A CA 1
ATOM 737 C C . HIS A 1 89 ? 12.946 -12.794 14.310 1.00 82.06 89 HIS A C 1
ATOM 739 O O . HIS A 1 89 ? 13.375 -12.301 13.266 1.00 82.06 89 HIS A O 1
ATOM 745 N N . LYS A 1 90 ? 13.719 -13.535 15.109 1.00 85.44 90 LYS A N 1
ATOM 746 C CA . LYS A 1 90 ? 15.097 -13.919 14.772 1.00 85.44 90 LYS A CA 1
ATOM 747 C C . LYS A 1 90 ? 15.120 -15.025 13.712 1.00 85.44 90 LYS A C 1
ATOM 749 O O . LYS A 1 90 ? 14.104 -15.635 13.399 1.00 85.44 90 LYS A O 1
ATOM 754 N N . TRP A 1 91 ? 16.301 -15.266 13.146 1.00 88.38 91 TRP A N 1
ATOM 755 C CA . TRP A 1 91 ? 16.505 -16.416 12.268 1.00 88.38 91 TRP A CA 1
ATOM 756 C C . TRP A 1 91 ? 16.218 -17.716 13.019 1.00 88.38 91 TRP A C 1
ATOM 758 O O . TRP A 1 91 ? 16.575 -17.856 14.188 1.00 88.38 91 TRP A O 1
ATOM 768 N N . THR A 1 92 ? 15.579 -18.651 12.329 1.00 87.06 92 THR A N 1
ATOM 769 C CA . THR A 1 92 ? 15.140 -19.936 12.881 1.00 87.06 92 THR A CA 1
ATOM 770 C C . THR A 1 92 ? 15.893 -21.092 12.224 1.00 87.06 92 THR A C 1
ATOM 772 O O . THR A 1 92 ? 16.691 -20.883 11.311 1.00 87.06 92 THR A O 1
ATOM 775 N N . SER A 1 93 ? 15.641 -22.329 12.654 1.00 86.62 93 SER A N 1
ATOM 776 C CA . SER A 1 93 ? 16.163 -23.531 11.987 1.00 86.62 93 SER A CA 1
ATOM 777 C C . SER A 1 93 ? 15.428 -23.872 10.682 1.00 86.62 93 SER A C 1
ATOM 779 O O . SER A 1 93 ? 15.936 -24.648 9.876 1.00 86.62 93 SER A O 1
ATOM 781 N N . SER A 1 94 ? 14.246 -23.292 10.439 1.00 88.62 94 SER A N 1
ATOM 782 C CA . SER A 1 94 ? 13.450 -23.560 9.240 1.00 88.62 94 SER A CA 1
ATOM 783 C C . SER A 1 94 ? 13.888 -22.681 8.070 1.00 88.62 94 SER A C 1
ATOM 785 O O . SER A 1 94 ? 13.733 -21.457 8.092 1.00 88.62 94 SER A O 1
ATOM 787 N N . LEU A 1 95 ? 14.383 -23.312 7.001 1.00 90.75 95 LEU A N 1
ATOM 788 C CA . LEU A 1 95 ? 14.786 -22.617 5.773 1.00 90.75 95 LEU A CA 1
ATOM 789 C C . LEU A 1 95 ? 13.615 -21.881 5.114 1.00 90.75 95 LEU A C 1
ATOM 791 O O . LEU A 1 95 ? 13.782 -20.761 4.634 1.00 90.75 95 LEU A O 1
ATOM 795 N N . THR A 1 96 ? 12.423 -22.476 5.131 1.00 89.19 96 THR A N 1
ATOM 796 C CA . THR A 1 96 ? 11.216 -21.870 4.560 1.00 89.19 96 THR A CA 1
ATOM 797 C C . THR A 1 96 ? 10.841 -20.594 5.304 1.00 89.19 96 THR A C 1
ATOM 799 O O . THR A 1 96 ? 10.559 -19.574 4.680 1.00 89.19 96 THR A O 1
ATOM 802 N N . LEU A 1 97 ? 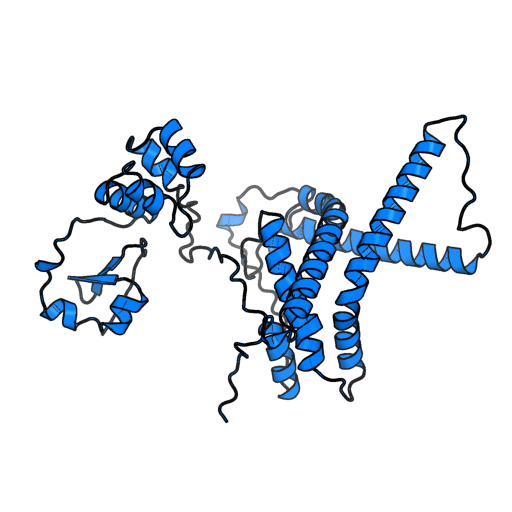10.894 -20.621 6.639 1.00 87.12 97 LEU A N 1
ATOM 803 C CA . LEU A 1 97 ? 10.591 -19.449 7.455 1.00 87.12 97 LEU A CA 1
ATOM 804 C C . LEU A 1 97 ? 11.636 -18.349 7.255 1.00 87.12 97 LEU A C 1
ATOM 806 O O . LEU A 1 97 ? 11.295 -17.185 7.055 1.00 87.12 97 LEU A O 1
ATOM 810 N N . ASN A 1 98 ? 12.912 -18.733 7.214 1.00 90.88 98 ASN A N 1
ATOM 811 C CA . ASN A 1 98 ? 14.004 -17.805 6.947 1.00 90.88 98 ASN A CA 1
ATOM 812 C C . ASN A 1 98 ? 13.898 -17.175 5.551 1.00 90.88 98 ASN A C 1
ATOM 814 O O . ASN A 1 98 ? 14.205 -15.997 5.396 1.00 90.88 98 ASN A O 1
ATOM 818 N N . TYR A 1 99 ? 13.416 -17.899 4.540 1.00 91.94 99 TYR A N 1
ATOM 819 C CA . TYR A 1 99 ? 13.161 -17.321 3.221 1.00 91.94 99 TYR A CA 1
ATOM 820 C C . TYR A 1 99 ? 12.128 -16.182 3.278 1.00 91.94 99 TYR A C 1
ATOM 822 O O . TYR A 1 99 ? 12.364 -15.112 2.708 1.00 91.94 99 TYR A O 1
ATOM 830 N N . PHE A 1 100 ? 11.018 -16.370 4.000 1.00 89.06 100 PHE A N 1
ATOM 831 C CA . PHE A 1 100 ? 10.007 -15.322 4.176 1.00 89.06 100 PHE A CA 1
ATOM 832 C C . PHE A 1 100 ? 10.544 -14.135 4.982 1.00 89.06 100 PHE A C 1
ATOM 834 O O . PHE A 1 100 ? 10.424 -12.999 4.525 1.00 89.06 100 PHE A O 1
ATOM 841 N N . LEU A 1 101 ? 11.239 -14.390 6.096 1.00 89.69 101 LEU A N 1
ATOM 842 C CA . LEU A 1 101 ? 11.875 -13.335 6.891 1.00 89.69 101 LEU A CA 1
ATOM 843 C C . LEU A 1 101 ? 12.883 -12.535 6.059 1.00 89.69 101 LEU A C 1
ATOM 845 O O . LEU A 1 101 ? 12.884 -11.309 6.095 1.00 89.69 101 LEU A O 1
ATOM 849 N N . TRP A 1 102 ? 13.721 -13.200 5.261 1.00 91.56 102 TRP A N 1
ATOM 850 C CA . TRP A 1 102 ? 14.643 -12.522 4.349 1.00 91.56 102 TRP A CA 1
ATOM 851 C C . TRP A 1 102 ? 13.902 -11.652 3.327 1.00 91.56 102 TRP A C 1
ATOM 853 O O . TRP A 1 102 ? 14.301 -10.510 3.080 1.00 91.56 102 TRP A O 1
ATOM 863 N N . ARG A 1 103 ? 12.816 -12.172 2.742 1.00 89.69 103 ARG A N 1
ATOM 864 C CA . ARG A 1 103 ? 12.010 -11.458 1.744 1.00 89.69 103 ARG A CA 1
ATOM 865 C C . ARG A 1 103 ? 11.378 -10.189 2.316 1.00 89.69 103 ARG A C 1
ATOM 867 O O . ARG A 1 103 ? 11.293 -9.190 1.605 1.00 89.69 103 ARG A O 1
ATOM 874 N N . ASP A 1 104 ? 10.965 -10.233 3.570 1.00 89.12 104 ASP A N 1
ATOM 875 C CA . ASP A 1 104 ? 10.364 -9.092 4.247 1.00 89.12 104 ASP A CA 1
ATOM 876 C C . ASP A 1 104 ? 11.444 -8.061 4.607 1.00 89.12 104 ASP A C 1
ATOM 878 O O . ASP A 1 104 ? 11.329 -6.877 4.288 1.00 89.12 104 ASP A O 1
ATOM 882 N N . ARG A 1 105 ? 12.580 -8.529 5.127 1.00 89.50 105 ARG A N 1
ATOM 883 C CA . ARG A 1 105 ? 13.741 -7.708 5.502 1.00 89.50 105 ARG A CA 1
ATOM 884 C C . ARG A 1 105 ? 14.370 -6.949 4.338 1.00 89.50 105 ARG A C 1
ATOM 886 O O . ARG A 1 105 ? 14.701 -5.772 4.481 1.00 89.50 105 ARG A O 1
ATOM 893 N N . LYS A 1 106 ? 14.496 -7.578 3.163 1.00 90.50 106 LYS A N 1
ATOM 894 C CA . LYS A 1 106 ? 14.986 -6.884 1.957 1.00 90.50 106 LYS A CA 1
ATOM 895 C C . LYS A 1 106 ? 14.040 -5.773 1.490 1.00 90.50 106 LYS A C 1
ATOM 897 O O . LYS A 1 106 ? 14.480 -4.920 0.724 1.00 90.50 106 LYS A O 1
ATOM 902 N N . GLY A 1 107 ? 12.786 -5.759 1.960 1.00 84.88 107 GLY A N 1
ATOM 903 C CA . GLY A 1 107 ? 11.788 -4.724 1.689 1.00 84.88 107 GLY A CA 1
ATOM 904 C C . GLY A 1 107 ? 12.292 -3.306 1.971 1.00 84.88 107 GLY A C 1
ATOM 905 O O . GLY A 1 107 ? 12.032 -2.397 1.180 1.00 84.88 107 GLY A O 1
ATOM 906 N N . ALA A 1 108 ? 13.099 -3.139 3.029 1.00 86.81 108 ALA A N 1
ATOM 907 C CA . ALA A 1 108 ? 13.727 -1.860 3.371 1.00 86.81 108 ALA A CA 1
ATOM 908 C C . ALA A 1 108 ? 14.604 -1.299 2.243 1.00 86.81 108 ALA A C 1
ATOM 910 O O . ALA A 1 108 ? 14.680 -0.086 2.078 1.00 86.81 108 ALA A O 1
ATOM 911 N N . ILE A 1 109 ? 15.254 -2.160 1.459 1.00 91.19 109 ILE A N 1
ATOM 912 C CA . ILE A 1 109 ? 16.146 -1.757 0.365 1.00 91.19 109 ILE A CA 1
ATOM 913 C C . ILE A 1 109 ? 15.398 -1.807 -0.968 1.00 91.19 109 ILE A C 1
ATOM 915 O O . ILE A 1 109 ? 15.510 -0.895 -1.787 1.00 91.19 109 ILE A O 1
ATOM 919 N N . SER A 1 110 ? 14.595 -2.849 -1.192 1.00 91.06 110 SER A N 1
ATOM 920 C CA . SER A 1 110 ? 13.950 -3.086 -2.481 1.00 91.06 110 SER A CA 1
ATOM 921 C C . SER A 1 110 ? 12.995 -1.968 -2.877 1.00 91.06 110 SER A C 1
ATOM 923 O O . SER A 1 110 ? 12.872 -1.701 -4.066 1.00 91.06 110 SER A O 1
ATOM 925 N N . ASN A 1 111 ? 12.342 -1.300 -1.921 1.00 92.56 111 ASN A N 1
ATOM 926 C CA . ASN A 1 111 ? 11.466 -0.163 -2.217 1.00 92.56 111 ASN A CA 1
ATOM 927 C C . ASN A 1 111 ? 12.248 1.030 -2.800 1.00 92.56 111 ASN A C 1
ATOM 929 O O . ASN A 1 111 ? 11.776 1.663 -3.742 1.00 92.56 111 ASN A O 1
ATOM 933 N N . PHE A 1 112 ? 13.465 1.296 -2.310 1.00 94.50 112 PHE A N 1
ATOM 934 C CA . PHE A 1 112 ? 14.343 2.327 -2.875 1.00 94.50 112 PHE A CA 1
ATOM 935 C C . PHE A 1 112 ? 14.856 1.937 -4.259 1.00 94.50 112 PHE A C 1
ATOM 937 O O . PHE A 1 112 ? 14.739 2.709 -5.208 1.00 94.50 112 PHE A O 1
ATOM 944 N N . VAL A 1 113 ? 15.365 0.709 -4.387 1.00 94.94 113 VAL A N 1
ATOM 945 C CA . VAL A 1 113 ? 15.892 0.190 -5.656 1.00 94.94 113 VAL A CA 1
ATOM 946 C C . VAL A 1 113 ? 14.807 0.157 -6.732 1.00 94.94 113 VAL A C 1
ATOM 948 O O . VAL A 1 113 ? 15.063 0.556 -7.862 1.00 94.94 113 VAL A O 1
ATOM 951 N N . SER A 1 114 ? 13.585 -0.257 -6.390 1.00 92.81 114 SER A N 1
ATOM 952 C CA . SER A 1 114 ? 12.468 -0.317 -7.342 1.00 92.81 114 SER A CA 1
ATOM 953 C C . SER A 1 114 ? 12.074 1.069 -7.845 1.00 92.81 114 SER A C 1
ATOM 955 O O . SER A 1 114 ? 11.748 1.224 -9.020 1.00 92.81 114 SER A O 1
ATOM 957 N N . PHE A 1 115 ? 12.118 2.093 -6.990 1.00 95.44 115 PHE A N 1
ATOM 958 C CA . PHE A 1 115 ? 11.862 3.472 -7.404 1.00 95.44 115 PHE A CA 1
ATOM 959 C C . PHE A 1 115 ? 12.954 4.007 -8.330 1.00 95.44 115 PHE A C 1
ATOM 961 O O . PHE A 1 115 ? 12.639 4.536 -9.392 1.00 95.44 115 PHE A O 1
ATOM 968 N N . LEU A 1 116 ? 14.228 3.795 -7.989 1.00 95.69 116 LEU A N 1
ATOM 969 C CA . LEU A 1 116 ? 15.348 4.173 -8.857 1.00 95.69 116 LEU A CA 1
ATOM 970 C C . LEU A 1 116 ? 15.289 3.452 -10.209 1.00 95.69 116 LEU A C 1
ATOM 972 O O . LEU A 1 116 ? 15.438 4.085 -11.249 1.00 95.69 116 LEU A O 1
ATOM 976 N N . ALA A 1 117 ? 14.994 2.150 -10.212 1.00 93.56 117 ALA A N 1
ATOM 977 C CA . ALA A 1 117 ? 14.813 1.377 -11.437 1.00 93.56 117 ALA A CA 1
ATOM 978 C C . ALA A 1 117 ? 13.659 1.917 -12.296 1.00 93.56 117 ALA A C 1
ATOM 980 O O . ALA A 1 117 ? 13.763 1.940 -13.518 1.00 93.56 117 ALA A O 1
ATOM 981 N N . MET A 1 118 ? 12.580 2.402 -11.673 1.00 94.12 118 MET A N 1
ATOM 982 C CA . MET A 1 118 ? 11.488 3.062 -12.390 1.00 94.12 118 MET A CA 1
ATOM 983 C C . MET A 1 118 ? 11.930 4.390 -13.015 1.00 94.12 118 MET A C 1
ATOM 985 O O . MET A 1 118 ? 11.540 4.658 -14.146 1.00 94.12 118 MET A O 1
ATOM 989 N N . LEU A 1 119 ? 12.755 5.195 -12.334 1.00 95.25 119 LEU A N 1
ATOM 990 C CA . LEU A 1 119 ? 13.316 6.421 -12.920 1.00 95.25 119 LEU A CA 1
ATOM 991 C C . LEU A 1 119 ? 14.210 6.110 -14.125 1.00 95.25 119 LEU A C 1
ATOM 993 O O . LEU A 1 119 ? 14.053 6.734 -15.171 1.00 95.25 119 LEU A O 1
ATOM 997 N N . VAL A 1 120 ? 15.085 5.106 -14.006 1.00 93.06 120 VAL A N 1
ATOM 998 C CA . VAL A 1 120 ? 15.930 4.636 -15.117 1.00 93.06 120 VAL A CA 1
ATOM 999 C C . VAL A 1 120 ? 15.070 4.132 -16.274 1.00 93.06 120 VAL A C 1
ATOM 1001 O O . VAL A 1 120 ? 15.309 4.488 -17.420 1.00 93.06 120 VAL A O 1
ATOM 1004 N N . MET A 1 121 ? 14.028 3.348 -15.999 1.00 91.06 121 MET A N 1
ATOM 1005 C CA . MET A 1 121 ? 13.108 2.877 -17.035 1.00 91.06 121 MET A CA 1
ATOM 1006 C C . MET A 1 121 ? 12.399 4.041 -17.741 1.00 91.06 121 MET A C 1
ATOM 1008 O O . MET A 1 121 ? 12.322 4.038 -18.964 1.00 91.06 121 MET A O 1
ATOM 1012 N N . ILE A 1 122 ? 11.912 5.044 -17.001 1.00 92.75 122 ILE A N 1
ATOM 1013 C CA . ILE A 1 122 ? 11.302 6.246 -17.590 1.00 92.75 122 ILE A CA 1
ATOM 1014 C C . ILE A 1 122 ? 12.321 6.983 -18.466 1.00 92.75 122 ILE A C 1
ATOM 1016 O O . ILE A 1 122 ? 11.997 7.343 -19.592 1.00 92.75 122 ILE A O 1
ATOM 1020 N N . GLN A 1 123 ? 13.556 7.155 -17.993 1.00 93.25 123 GLN A N 1
ATOM 1021 C CA . GLN A 1 123 ? 14.634 7.761 -18.774 1.00 93.25 123 GLN A CA 1
ATOM 1022 C C . GLN A 1 123 ? 14.892 6.994 -20.080 1.00 93.25 123 GLN A C 1
ATOM 1024 O O . GLN A 1 123 ? 14.969 7.609 -21.138 1.00 93.25 123 GLN A O 1
ATOM 1029 N N . LEU A 1 124 ? 14.981 5.662 -20.028 1.00 89.94 124 LEU A N 1
ATOM 1030 C CA . LEU A 1 124 ? 15.180 4.826 -21.216 1.00 89.94 124 LEU A CA 1
ATOM 1031 C C . LEU A 1 124 ? 14.004 4.926 -22.197 1.00 89.94 124 LEU A C 1
ATOM 1033 O O . LEU A 1 124 ? 14.224 4.981 -23.403 1.00 89.94 124 LEU A O 1
ATOM 1037 N N . LEU A 1 125 ? 12.764 4.999 -21.701 1.00 90.31 125 LEU A N 1
ATOM 1038 C CA . LEU A 1 125 ? 11.583 5.216 -22.542 1.00 90.31 125 LEU A CA 1
ATOM 1039 C C . LEU A 1 125 ? 11.596 6.598 -23.210 1.00 90.31 125 LEU A C 1
ATOM 1041 O O . LEU A 1 125 ? 11.200 6.710 -24.367 1.00 90.31 125 LEU A O 1
ATOM 1045 N N . LEU A 1 126 ? 12.066 7.636 -22.511 1.00 91.62 126 LEU A N 1
ATOM 1046 C CA . LEU A 1 126 ? 12.217 8.979 -23.077 1.00 91.62 126 LEU A CA 1
ATOM 1047 C C . LEU A 1 126 ? 13.304 9.028 -24.155 1.00 91.62 126 LEU A C 1
ATOM 1049 O O . LEU A 1 126 ? 13.093 9.655 -25.187 1.00 91.62 126 LEU A O 1
ATOM 1053 N N . LEU A 1 127 ? 14.432 8.342 -23.946 1.00 89.81 127 LEU A N 1
ATOM 1054 C CA . LEU A 1 127 ? 15.477 8.206 -24.966 1.00 89.81 127 LEU A CA 1
ATOM 1055 C C . LEU A 1 127 ? 14.958 7.457 -26.197 1.00 89.81 127 LEU A C 1
ATOM 1057 O O . LEU A 1 127 ? 15.155 7.917 -27.316 1.00 89.81 127 LEU A O 1
ATOM 1061 N N . LEU A 1 128 ? 14.220 6.363 -25.995 1.00 87.69 128 LEU A N 1
ATOM 1062 C CA . LEU A 1 128 ? 13.594 5.617 -27.088 1.00 87.69 128 LEU A CA 1
ATOM 1063 C C . LEU A 1 128 ? 12.576 6.471 -27.859 1.00 87.69 128 LEU A C 1
ATOM 1065 O O . LEU A 1 128 ? 12.522 6.415 -29.085 1.00 87.69 128 LEU A O 1
ATOM 1069 N N . ALA A 1 129 ? 11.782 7.286 -27.160 1.00 90.75 129 ALA A N 1
ATOM 1070 C CA . ALA A 1 129 ? 10.868 8.225 -27.801 1.00 90.75 129 ALA A CA 1
ATOM 1071 C C . ALA A 1 129 ? 11.621 9.309 -28.590 1.00 90.75 129 ALA A C 1
ATOM 1073 O O . ALA A 1 129 ? 11.219 9.631 -29.703 1.00 90.75 129 ALA A O 1
ATOM 1074 N N . TYR A 1 130 ? 12.718 9.843 -28.045 1.00 90.25 130 TYR A N 1
ATOM 1075 C CA . TYR A 1 130 ? 13.563 10.827 -28.723 1.00 90.25 130 TYR A CA 1
ATOM 1076 C C . TYR A 1 130 ? 14.160 10.264 -30.018 1.00 90.25 130 TYR A C 1
ATOM 1078 O O . TYR A 1 130 ? 13.985 10.868 -31.073 1.00 90.25 130 TYR A O 1
ATOM 1086 N N . GLU A 1 131 ? 14.763 9.075 -29.959 1.00 88.44 131 GLU A N 1
ATOM 1087 C CA . GLU A 1 131 ? 15.317 8.394 -31.135 1.00 88.44 131 GLU A CA 1
ATOM 1088 C C . GLU A 1 131 ? 14.251 8.038 -32.181 1.00 88.44 131 GLU A C 1
ATOM 1090 O O . GLU A 1 131 ? 14.534 8.055 -33.375 1.00 88.44 131 GLU A O 1
ATOM 1095 N N . SER A 1 132 ? 13.016 7.730 -31.765 1.00 86.81 132 SER A N 1
ATOM 1096 C CA . SER A 1 132 ? 11.955 7.373 -32.714 1.00 86.81 132 SER A CA 1
ATOM 1097 C C . SER A 1 132 ? 11.271 8.578 -33.362 1.00 86.81 132 SER A C 1
ATOM 1099 O O . SER A 1 132 ? 10.706 8.430 -34.446 1.00 86.81 132 SER A O 1
ATOM 1101 N N . LEU A 1 133 ? 11.225 9.724 -32.680 1.00 91.62 133 LEU A N 1
ATOM 1102 C CA . LEU A 1 133 ? 10.483 10.906 -33.131 1.00 91.62 133 LEU A CA 1
ATOM 1103 C C . LEU A 1 133 ? 11.367 11.913 -33.880 1.00 91.62 133 LEU A C 1
ATOM 1105 O O . LEU A 1 133 ? 10.841 12.683 -34.682 1.00 91.62 133 LEU A O 1
ATOM 1109 N N . TRP A 1 134 ? 12.684 11.908 -33.646 1.00 90.19 134 TRP A N 1
ATOM 1110 C CA . TRP A 1 134 ? 13.634 12.796 -34.319 1.00 90.19 134 TRP A CA 1
ATOM 1111 C C . TRP A 1 134 ? 14.546 12.019 -35.279 1.00 90.19 134 TRP A C 1
ATOM 1113 O O . TRP A 1 134 ? 15.346 11.208 -34.822 1.00 90.19 134 TRP A O 1
ATOM 1123 N N . PRO A 1 135 ? 14.492 12.298 -36.596 1.00 82.38 135 PRO A N 1
ATOM 1124 C CA . PRO A 1 135 ? 15.332 11.624 -37.590 1.00 82.38 135 PRO A CA 1
ATOM 1125 C C . PRO A 1 135 ? 16.842 11.822 -37.388 1.00 82.38 135 PRO A C 1
ATOM 1127 O O . PRO A 1 135 ? 17.614 10.917 -37.680 1.00 82.38 135 PRO A O 1
ATOM 1130 N N . ASP A 1 136 ? 17.252 12.980 -36.857 1.00 86.75 136 ASP A N 1
ATOM 1131 C CA . ASP A 1 136 ? 18.657 13.328 -36.583 1.00 86.75 136 ASP A CA 1
ATOM 1132 C C . ASP A 1 136 ? 19.049 13.086 -35.112 1.00 86.75 136 ASP A C 1
ATOM 1134 O O . ASP A 1 136 ? 19.959 13.725 -34.576 1.00 86.75 136 ASP A O 1
ATOM 1138 N N . ALA A 1 137 ? 18.317 12.219 -34.408 1.00 82.69 137 ALA A N 1
ATOM 1139 C CA . ALA A 1 137 ? 18.588 11.931 -33.008 1.00 82.69 137 ALA A CA 1
ATOM 1140 C C . ALA A 1 137 ? 19.956 11.262 -32.819 1.00 82.69 137 ALA A C 1
ATOM 1142 O O . ALA A 1 137 ? 20.374 10.385 -33.576 1.00 82.69 137 ALA A O 1
ATOM 1143 N N . TRP A 1 138 ? 20.644 11.646 -31.744 1.00 80.44 138 TRP A N 1
ATOM 1144 C CA . TRP A 1 138 ? 21.854 10.951 -31.324 1.00 80.44 138 TRP A CA 1
ATOM 1145 C C . TRP A 1 138 ? 21.503 9.551 -30.812 1.00 80.44 138 TRP A C 1
ATOM 1147 O O . TRP A 1 138 ? 20.816 9.421 -29.799 1.00 80.44 138 TRP A O 1
ATOM 1157 N N . HIS A 1 139 ? 22.007 8.512 -31.479 1.00 77.88 139 HIS A N 1
ATOM 1158 C CA . HIS A 1 139 ? 21.828 7.132 -31.039 1.00 77.88 139 HIS A CA 1
ATOM 1159 C C . HIS A 1 139 ? 22.770 6.808 -29.884 1.00 77.88 139 HIS A C 1
ATOM 1161 O O . HIS A 1 139 ? 23.998 6.803 -30.030 1.00 77.88 139 HIS A O 1
ATOM 1167 N N . PHE A 1 140 ? 22.196 6.519 -28.721 1.00 77.56 140 PHE A N 1
ATOM 1168 C CA . PHE A 1 140 ? 22.983 6.111 -27.567 1.00 77.56 140 PHE A CA 1
ATOM 1169 C C . PHE A 1 140 ? 23.415 4.647 -27.713 1.00 77.56 140 PHE A C 1
ATOM 1171 O O . PHE A 1 140 ? 22.664 3.794 -28.188 1.00 77.56 140 PHE A O 1
ATOM 1178 N N . LEU A 1 141 ? 24.646 4.332 -27.295 1.00 75.12 141 LEU A N 1
ATOM 1179 C CA . LEU A 1 141 ? 25.142 2.958 -27.339 1.00 75.12 141 LEU A CA 1
ATOM 1180 C C . LEU A 1 141 ? 24.258 2.069 -26.455 1.00 75.12 141 LEU A C 1
ATOM 1182 O O . LEU A 1 141 ? 24.057 2.353 -25.272 1.00 75.12 141 LEU A O 1
ATOM 1186 N N . SER A 1 142 ? 23.748 0.978 -27.025 1.00 71.31 142 SER A N 1
ATOM 1187 C CA . SER A 1 142 ? 22.929 0.034 -26.273 1.00 71.31 142 SER A CA 1
ATOM 1188 C C . SER A 1 142 ? 23.747 -0.592 -25.146 1.00 71.31 142 SER A C 1
ATOM 1190 O O . SER A 1 142 ? 24.716 -1.307 -25.386 1.00 71.31 142 SER A O 1
ATOM 1192 N N . ILE A 1 143 ? 23.305 -0.409 -23.902 1.00 70.00 143 ILE A N 1
ATOM 1193 C CA . ILE A 1 143 ? 23.872 -1.084 -22.719 1.00 70.00 143 ILE A CA 1
ATOM 1194 C C . ILE A 1 143 ? 23.764 -2.620 -22.787 1.00 70.00 143 ILE A C 1
ATOM 1196 O O . ILE A 1 143 ? 24.326 -3.324 -21.952 1.00 70.00 143 ILE A O 1
ATOM 1200 N N . PHE A 1 144 ? 23.039 -3.146 -23.777 1.00 67.88 144 PHE A N 1
ATOM 1201 C CA . PHE A 1 144 ? 22.785 -4.567 -23.976 1.00 67.88 144 PHE A CA 1
ATOM 1202 C C . PHE A 1 144 ? 23.696 -5.218 -25.033 1.00 67.88 144 PHE A C 1
ATOM 1204 O O . PHE A 1 144 ? 23.590 -6.422 -25.284 1.00 67.88 144 PHE A O 1
ATOM 1211 N N . SER A 1 145 ? 24.610 -4.462 -25.653 1.00 61.12 145 SER A N 1
ATOM 1212 C CA . SER A 1 145 ? 25.511 -4.975 -26.688 1.00 61.12 145 SER A CA 1
ATOM 1213 C C . SER A 1 145 ? 26.703 -5.721 -26.075 1.00 61.12 145 SER A C 1
ATOM 1215 O O . SER A 1 145 ? 27.749 -5.129 -25.818 1.00 61.12 145 SER A O 1
ATOM 1217 N N . GLY A 1 146 ? 26.579 -7.029 -25.828 1.00 70.06 146 GLY A N 1
ATOM 1218 C CA . GLY A 1 146 ? 27.782 -7.819 -25.534 1.00 70.06 146 GLY A CA 1
ATOM 1219 C C . GLY A 1 146 ? 27.605 -9.251 -25.048 1.00 70.06 146 GLY A C 1
ATOM 1220 O O . GLY A 1 146 ? 28.555 -10.022 -25.139 1.00 70.06 146 GLY A O 1
ATOM 1221 N N . SER A 1 147 ? 26.433 -9.659 -24.546 1.00 83.69 147 SER A N 1
ATOM 1222 C CA . SER A 1 147 ? 26.282 -11.030 -24.036 1.00 83.69 147 SER A CA 1
ATOM 1223 C C . SER A 1 147 ? 24.891 -11.640 -24.233 1.00 83.69 147 SER A C 1
ATOM 1225 O O . SER A 1 147 ? 23.883 -11.168 -23.708 1.00 83.69 147 SER A O 1
ATOM 1227 N N . ALA A 1 148 ? 24.844 -12.757 -24.968 1.00 87.12 148 ALA A N 1
ATOM 1228 C CA . ALA A 1 148 ? 23.612 -13.499 -25.244 1.00 87.12 148 ALA A CA 1
ATOM 1229 C C . ALA A 1 148 ? 22.951 -14.054 -23.967 1.00 87.12 148 ALA A C 1
ATOM 1231 O O . ALA A 1 148 ? 21.723 -14.104 -23.867 1.00 87.12 148 ALA A O 1
ATOM 1232 N N . TRP A 1 149 ? 23.753 -14.427 -22.963 1.00 89.25 149 TRP A N 1
ATOM 1233 C CA . TRP A 1 149 ? 23.245 -14.924 -21.682 1.00 89.25 149 TRP A CA 1
ATOM 1234 C C . TRP A 1 149 ? 22.485 -13.835 -20.909 1.00 89.25 149 TRP A C 1
ATOM 1236 O O . TRP A 1 149 ? 21.398 -14.099 -20.396 1.00 89.25 149 TRP A O 1
ATOM 1246 N N . LEU A 1 150 ? 23.006 -12.602 -20.877 1.00 88.06 150 LEU A N 1
ATOM 1247 C CA . LEU A 1 150 ? 22.369 -11.478 -20.191 1.00 88.06 150 LEU A CA 1
ATOM 1248 C C . LEU A 1 150 ? 21.051 -11.123 -20.873 1.00 88.06 150 LEU A C 1
ATOM 1250 O O . LEU A 1 150 ? 20.034 -10.975 -20.202 1.00 88.06 150 LEU A O 1
ATOM 1254 N N . MET A 1 151 ? 21.049 -11.074 -22.207 1.00 87.94 151 MET A N 1
ATOM 1255 C CA . MET A 1 151 ? 19.834 -10.848 -22.992 1.00 87.94 151 MET A CA 1
ATOM 1256 C C . MET A 1 151 ? 18.770 -11.907 -22.716 1.00 87.94 151 MET A C 1
ATOM 1258 O O . MET A 1 151 ? 17.605 -11.574 -22.510 1.00 87.94 151 MET A O 1
ATOM 1262 N N . THR A 1 152 ? 19.168 -13.178 -22.644 1.00 91.12 152 THR A N 1
ATOM 1263 C CA . THR A 1 152 ? 18.249 -14.275 -22.321 1.00 91.12 152 THR A CA 1
ATOM 1264 C C . THR A 1 152 ? 17.641 -14.093 -20.929 1.00 91.12 152 THR A C 1
ATOM 1266 O O . THR A 1 152 ? 16.426 -14.195 -20.768 1.00 91.12 152 THR A O 1
ATOM 1269 N N . LEU A 1 153 ? 18.454 -13.759 -19.921 1.00 91.88 153 LEU A N 1
ATOM 1270 C CA . LEU A 1 153 ? 17.962 -13.500 -18.563 1.00 91.88 153 LEU A CA 1
ATOM 1271 C C . LEU A 1 153 ? 17.015 -12.299 -18.493 1.00 91.88 153 LEU A C 1
ATOM 1273 O O . LEU A 1 153 ? 16.009 -12.363 -17.786 1.00 91.88 153 LEU A O 1
ATOM 1277 N N . LEU A 1 154 ? 17.308 -11.222 -19.222 1.00 89.50 154 LEU A N 1
ATOM 1278 C CA . LEU A 1 154 ? 16.450 -10.038 -19.280 1.00 89.50 154 LEU A CA 1
ATOM 1279 C C . LEU A 1 154 ? 15.102 -10.352 -19.931 1.00 89.50 154 LEU A C 1
ATOM 1281 O O . LEU A 1 154 ? 14.068 -9.970 -19.386 1.00 89.50 154 LEU A O 1
ATOM 1285 N N . TRP A 1 155 ? 15.088 -11.111 -21.030 1.00 91.38 155 TRP A N 1
ATOM 1286 C CA . TRP A 1 155 ? 13.847 -11.554 -21.671 1.00 91.38 155 TRP A CA 1
ATOM 1287 C C . TRP A 1 155 ? 13.023 -12.483 -20.782 1.00 91.38 155 TRP A C 1
ATOM 1289 O O . TRP A 1 155 ? 11.807 -12.315 -20.684 1.00 91.38 155 TRP A O 1
ATOM 1299 N N . LEU A 1 156 ? 13.667 -13.416 -20.076 1.00 95.62 156 LEU A N 1
ATOM 1300 C CA . LEU A 1 156 ? 12.988 -14.260 -19.090 1.00 95.62 156 LEU A CA 1
ATOM 1301 C C . LEU A 1 156 ? 12.395 -13.419 -17.951 1.00 95.62 156 LEU A C 1
ATOM 1303 O O . LEU A 1 156 ? 11.241 -13.619 -17.572 1.00 95.62 156 LEU A O 1
ATOM 1307 N N . ASN A 1 157 ? 13.147 -12.447 -17.425 1.00 94.19 157 ASN A N 1
ATOM 1308 C CA . ASN A 1 157 ? 12.665 -11.547 -16.378 1.00 94.19 157 ASN A CA 1
ATOM 1309 C C . ASN A 1 157 ? 11.475 -10.702 -16.855 1.00 94.19 157 ASN A C 1
ATOM 1311 O O . ASN A 1 157 ? 10.468 -10.606 -16.150 1.00 94.19 157 ASN A O 1
ATOM 1315 N N . PHE A 1 158 ? 11.558 -10.163 -18.071 1.00 92.94 158 PHE A N 1
ATOM 1316 C CA . PHE A 1 158 ? 10.472 -9.428 -18.705 1.00 92.94 158 PHE A CA 1
ATOM 1317 C C . PHE A 1 158 ? 9.230 -10.309 -18.884 1.00 92.94 158 PHE A C 1
ATOM 1319 O O . PHE A 1 158 ? 8.134 -9.901 -18.503 1.00 92.94 158 PHE A O 1
ATOM 1326 N N . GLY A 1 159 ? 9.389 -11.550 -19.353 1.00 97.06 159 GLY A N 1
ATOM 1327 C CA . GLY A 1 159 ? 8.293 -12.515 -19.467 1.00 97.06 159 GLY A CA 1
ATOM 1328 C C . GLY A 1 159 ? 7.614 -12.810 -18.124 1.00 97.06 159 GLY A C 1
ATOM 1329 O O . GLY A 1 159 ? 6.385 -12.800 -18.028 1.00 97.06 159 GLY A O 1
ATOM 1330 N N . LEU A 1 160 ? 8.393 -12.989 -17.052 1.00 96.38 160 LEU A N 1
ATOM 1331 C CA . LEU A 1 160 ? 7.860 -13.164 -15.695 1.00 96.38 160 LEU A CA 1
ATOM 1332 C C . LEU A 1 160 ? 7.143 -11.906 -15.179 1.00 96.38 160 LEU A C 1
ATOM 1334 O O . LEU A 1 160 ? 6.118 -12.015 -14.498 1.00 96.38 160 LEU A O 1
ATOM 1338 N N . MET A 1 161 ? 7.644 -10.713 -15.512 1.00 94.25 161 MET A N 1
AT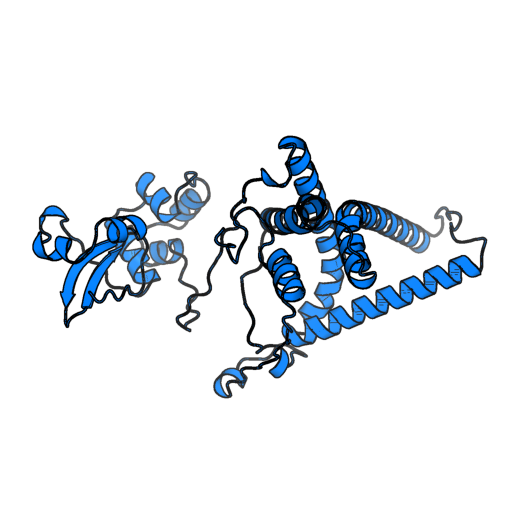OM 1339 C CA . MET A 1 161 ? 6.980 -9.449 -15.195 1.00 94.25 161 MET A CA 1
ATOM 1340 C C . MET A 1 161 ? 5.636 -9.337 -15.922 1.00 94.25 161 MET A C 1
ATOM 1342 O O . MET A 1 161 ? 4.628 -9.044 -15.277 1.00 94.25 161 MET A O 1
ATOM 1346 N N . VAL A 1 162 ? 5.594 -9.633 -17.224 1.00 95.88 162 VAL A N 1
ATOM 1347 C CA . VAL A 1 162 ? 4.361 -9.640 -18.026 1.00 95.88 162 VAL A CA 1
ATOM 1348 C C . VAL A 1 162 ? 3.354 -10.632 -17.453 1.00 95.88 162 VAL A C 1
ATOM 1350 O O . VAL A 1 162 ? 2.212 -10.251 -17.211 1.00 95.88 162 VAL A O 1
ATOM 1353 N N . ASN A 1 163 ? 3.772 -11.860 -17.130 1.00 97.06 163 ASN A N 1
ATOM 1354 C CA . ASN A 1 163 ? 2.911 -12.852 -16.479 1.00 97.06 163 ASN A CA 1
ATOM 1355 C C . ASN A 1 163 ? 2.271 -12.294 -15.192 1.00 97.06 163 ASN A C 1
ATOM 1357 O O . ASN A 1 163 ? 1.060 -12.383 -14.994 1.00 97.06 163 ASN A O 1
ATOM 1361 N N . ARG A 1 164 ? 3.061 -11.630 -14.339 1.00 95.50 164 ARG A N 1
ATOM 1362 C CA . ARG A 1 164 ? 2.559 -11.013 -13.103 1.00 95.50 164 ARG A CA 1
ATOM 1363 C C . ARG A 1 164 ? 1.574 -9.869 -13.367 1.00 95.50 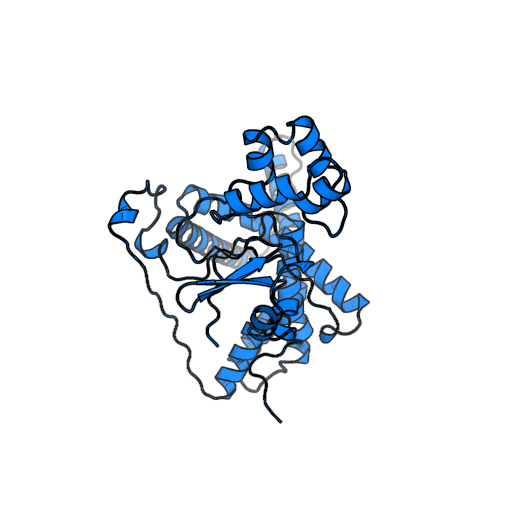164 ARG A C 1
ATOM 1365 O O . ARG A 1 164 ? 0.609 -9.711 -12.616 1.00 95.50 164 ARG A O 1
ATOM 1372 N N . ILE A 1 165 ? 1.810 -9.063 -14.403 1.00 95.56 165 ILE A N 1
ATOM 1373 C CA . ILE A 1 165 ? 0.899 -7.985 -14.815 1.00 95.56 165 ILE A CA 1
ATOM 1374 C C . ILE A 1 165 ? -0.416 -8.578 -15.329 1.00 95.56 165 ILE A C 1
ATOM 1376 O O . ILE A 1 165 ? -1.479 -8.142 -14.897 1.00 95.56 165 ILE A O 1
ATOM 1380 N N . VAL A 1 166 ? -0.359 -9.611 -16.171 1.00 96.19 166 VAL A N 1
ATOM 1381 C CA . VAL A 1 166 ? -1.543 -10.300 -16.705 1.00 96.19 166 VAL A CA 1
ATOM 1382 C C . VAL A 1 166 ? -2.387 -10.887 -15.577 1.00 96.19 166 VAL A C 1
ATOM 1384 O O . VAL A 1 166 ? -3.584 -10.620 -15.512 1.00 96.19 166 VAL A O 1
ATOM 1387 N N . GLN A 1 167 ? -1.772 -11.600 -14.629 1.00 96.19 167 GLN A N 1
ATOM 1388 C CA . GLN A 1 167 ? -2.475 -12.117 -13.450 1.00 96.19 167 GLN A CA 1
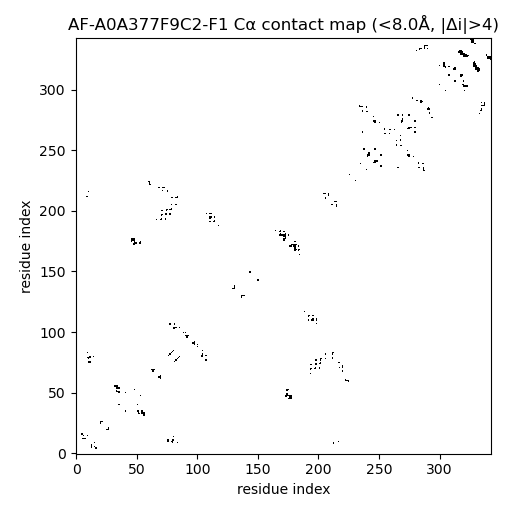ATOM 1389 C C . GLN A 1 167 ? -3.174 -10.996 -12.672 1.00 96.19 167 GLN A C 1
ATOM 1391 O O . GLN A 1 167 ? -4.349 -11.117 -12.328 1.00 96.19 167 GLN A O 1
ATOM 1396 N N . ARG A 1 168 ? -2.483 -9.871 -12.436 1.00 95.25 168 ARG A N 1
ATOM 1397 C CA . ARG A 1 168 ? -3.074 -8.702 -11.770 1.00 95.25 168 ARG A CA 1
ATOM 1398 C C . ARG A 1 168 ? -4.292 -8.179 -12.531 1.00 95.25 168 ARG A C 1
ATOM 1400 O O . ARG A 1 168 ? -5.319 -7.948 -11.900 1.00 95.25 168 ARG A O 1
ATOM 1407 N N . VAL A 1 169 ? -4.184 -7.996 -13.847 1.00 95.62 169 VAL A N 1
ATOM 1408 C CA . VAL A 1 169 ? -5.293 -7.506 -14.678 1.00 95.62 169 VAL A CA 1
ATOM 1409 C C . VAL A 1 169 ? -6.481 -8.462 -14.579 1.00 95.62 169 VAL A C 1
ATOM 1411 O O . VAL A 1 169 ? -7.574 -8.008 -14.261 1.00 95.62 169 VAL A O 1
ATOM 1414 N N . ILE A 1 170 ? -6.265 -9.775 -14.724 1.00 93.50 170 ILE A N 1
ATOM 1415 C CA . ILE A 1 170 ? -7.321 -10.798 -14.626 1.00 93.50 170 ILE A CA 1
ATOM 1416 C C . ILE A 1 170 ? -8.050 -10.721 -13.277 1.00 93.50 170 ILE A C 1
ATOM 1418 O O . ILE A 1 170 ? -9.279 -10.628 -13.242 1.00 93.50 170 ILE A O 1
ATOM 1422 N N . PHE A 1 171 ? -7.317 -10.716 -12.158 1.00 91.94 171 PHE A N 1
ATOM 1423 C CA . PHE A 1 171 ? -7.939 -10.702 -10.831 1.00 91.94 171 PHE A CA 1
ATOM 1424 C C . PHE A 1 171 ? -8.666 -9.387 -10.539 1.00 91.94 171 PHE A C 1
ATOM 1426 O O . PHE A 1 171 ? -9.794 -9.408 -10.047 1.00 91.94 171 PHE A O 1
ATOM 1433 N N . VAL A 1 172 ? -8.068 -8.240 -10.873 1.00 91.50 172 VAL A N 1
ATOM 1434 C CA . VAL A 1 172 ? -8.702 -6.932 -10.647 1.00 91.50 172 VAL A CA 1
ATOM 1435 C C . VAL A 1 172 ? -9.938 -6.770 -11.534 1.00 91.50 172 VAL A C 1
ATOM 1437 O O . VAL A 1 172 ? -10.955 -6.269 -11.058 1.00 91.50 172 VAL A O 1
ATOM 1440 N N . THR A 1 173 ? -9.896 -7.249 -12.781 1.00 92.00 173 THR A N 1
ATOM 1441 C CA . THR A 1 173 ? -11.066 -7.281 -13.667 1.00 92.00 173 THR A CA 1
ATOM 1442 C C . THR A 1 173 ? -12.183 -8.144 -13.095 1.00 92.00 173 THR A C 1
ATOM 1444 O O . THR A 1 173 ? -13.332 -7.707 -13.080 1.00 92.00 173 THR A O 1
ATOM 1447 N N . GLY A 1 174 ? -11.856 -9.314 -12.541 1.00 88.00 174 GLY A N 1
ATOM 1448 C CA . GLY A 1 174 ? -12.838 -10.186 -11.900 1.00 88.00 174 GLY A CA 1
ATOM 1449 C C . GLY A 1 174 ? -13.598 -9.517 -10.750 1.00 88.00 174 GLY A C 1
ATOM 1450 O O . GLY A 1 174 ? -14.801 -9.741 -10.618 1.00 88.00 174 GLY A O 1
ATOM 1451 N N . TYR A 1 175 ? -12.930 -8.669 -9.960 1.00 85.25 175 TYR A N 1
ATOM 1452 C CA . TYR A 1 175 ? -13.538 -7.962 -8.826 1.00 85.25 175 TYR A CA 1
ATOM 1453 C C . TYR A 1 175 ? -14.223 -6.644 -9.203 1.00 85.25 175 TYR A C 1
ATOM 1455 O O . TYR A 1 175 ? -15.330 -6.384 -8.735 1.00 85.25 175 TYR A O 1
ATOM 1463 N N . TYR A 1 176 ? -13.581 -5.811 -10.025 1.00 84.50 176 TYR A N 1
ATOM 1464 C CA . TYR A 1 176 ? -13.957 -4.403 -10.216 1.00 84.50 176 TYR A CA 1
ATOM 1465 C C . TYR A 1 176 ? -14.311 -4.029 -11.668 1.00 84.50 176 TYR A C 1
ATOM 1467 O O . TYR A 1 176 ? -14.708 -2.889 -11.923 1.00 84.50 176 TYR A O 1
ATOM 1475 N N . GLY A 1 177 ? -14.181 -4.965 -12.613 1.00 89.31 177 GLY A N 1
ATOM 1476 C CA . GLY A 1 177 ? -14.433 -4.764 -14.042 1.00 89.31 177 GLY A CA 1
ATOM 1477 C C . GLY A 1 177 ? -13.191 -4.377 -14.857 1.00 89.31 177 GLY A C 1
ATOM 1478 O O . GLY A 1 177 ? -12.120 -4.076 -14.321 1.00 89.31 177 GLY A O 1
ATOM 1479 N N . LEU A 1 178 ? -13.322 -4.397 -16.188 1.00 90.56 178 LEU A N 1
ATOM 1480 C CA . LEU A 1 178 ? -12.194 -4.251 -17.122 1.00 90.56 178 LEU A CA 1
ATOM 1481 C C . LEU A 1 178 ? -11.422 -2.937 -16.958 1.00 90.56 178 LEU A C 1
ATOM 1483 O O . LEU A 1 178 ? -10.193 -2.952 -16.928 1.00 90.56 178 LEU A O 1
ATOM 1487 N N . THR A 1 179 ? -12.129 -1.813 -16.816 1.00 91.06 179 THR A N 1
ATOM 1488 C CA . THR A 1 179 ? -11.509 -0.484 -16.677 1.00 91.06 179 THR A CA 1
ATOM 1489 C C . THR A 1 179 ? -10.552 -0.446 -15.491 1.00 91.06 179 THR A C 1
ATOM 1491 O O . THR A 1 179 ? -9.415 0.002 -15.606 1.00 91.06 179 THR A O 1
ATOM 1494 N N . GLN A 1 180 ? -10.975 -1.010 -14.362 1.00 92.12 180 GLN A N 1
ATOM 1495 C CA . GLN A 1 180 ? -10.173 -1.091 -13.148 1.00 92.12 180 GLN A CA 1
ATOM 1496 C C . GLN A 1 180 ? -9.000 -2.065 -13.291 1.00 92.12 180 GLN A C 1
ATOM 1498 O O . GLN A 1 180 ? -7.930 -1.798 -12.738 1.00 92.12 180 GLN A O 1
ATOM 1503 N N . GLY A 1 181 ? -9.178 -3.140 -14.066 1.00 92.44 181 GLY A N 1
ATOM 1504 C CA . GLY A 1 181 ? -8.113 -4.064 -14.451 1.00 92.44 181 GLY A CA 1
ATOM 1505 C C . GLY A 1 181 ? -7.006 -3.386 -15.252 1.00 92.44 181 GLY A C 1
ATOM 1506 O O . GLY A 1 181 ? -5.844 -3.470 -14.863 1.00 92.44 181 GLY A O 1
ATOM 1507 N N . LEU A 1 182 ? -7.348 -2.635 -16.301 1.00 93.69 182 LEU A N 1
ATOM 1508 C CA . LEU A 1 182 ? -6.369 -1.895 -17.109 1.00 93.69 182 LEU A CA 1
ATOM 1509 C C . LEU A 1 182 ? -5.690 -0.778 -16.304 1.00 93.69 182 LEU A C 1
ATOM 1511 O O . LEU A 1 182 ? -4.463 -0.676 -16.291 1.00 93.69 182 LEU A O 1
ATOM 1515 N N . LEU A 1 183 ? -6.463 -0.007 -15.529 1.00 94.38 183 LEU A N 1
ATOM 1516 C CA . LEU A 1 183 ? -5.920 1.021 -14.631 1.00 94.38 183 LEU A CA 1
ATOM 1517 C C . LEU A 1 183 ? -4.963 0.441 -13.575 1.00 94.38 183 LEU A C 1
ATOM 1519 O O . LEU A 1 183 ? -4.114 1.161 -13.052 1.00 94.38 183 LEU A O 1
ATOM 1523 N N . SER A 1 184 ? -5.047 -0.857 -13.261 1.00 94.00 184 SER A N 1
ATOM 1524 C CA . SER A 1 184 ? -4.121 -1.502 -12.324 1.00 94.00 184 SER A CA 1
ATOM 1525 C C . SER A 1 184 ? -2.666 -1.517 -12.811 1.00 94.00 184 SER A C 1
ATOM 1527 O O . SER A 1 184 ? -1.765 -1.571 -11.973 1.00 94.00 184 SER A O 1
ATOM 1529 N N . VAL A 1 185 ? -2.432 -1.415 -14.126 1.00 94.19 185 VAL A N 1
ATOM 1530 C CA . VAL A 1 185 ? -1.088 -1.308 -14.714 1.00 94.19 185 VAL A CA 1
ATOM 1531 C C . VAL A 1 185 ? -0.488 0.063 -14.414 1.00 94.19 185 VAL A C 1
ATOM 1533 O O . VAL A 1 185 ? 0.627 0.144 -13.908 1.00 94.19 185 VAL A O 1
ATOM 1536 N N . LEU A 1 186 ? -1.254 1.143 -14.608 1.00 92.31 186 LEU A N 1
ATOM 1537 C CA . LEU A 1 186 ? -0.821 2.501 -14.249 1.00 92.31 186 LEU A CA 1
ATOM 1538 C C . LEU A 1 186 ? -0.562 2.632 -12.741 1.00 92.31 186 LEU A C 1
ATOM 1540 O O . LEU A 1 186 ? 0.392 3.281 -12.310 1.00 92.31 186 LEU A O 1
ATOM 1544 N N . ARG A 1 187 ? -1.350 1.928 -11.919 1.00 91.81 187 ARG A N 1
ATOM 1545 C CA . ARG A 1 187 ? -1.133 1.867 -10.466 1.00 91.81 187 ARG A CA 1
ATOM 1546 C C . ARG A 1 187 ? 0.178 1.197 -10.060 1.00 91.81 187 ARG A C 1
ATOM 1548 O O . ARG A 1 187 ? 0.567 1.360 -8.909 1.00 91.81 187 ARG A O 1
ATOM 1555 N N . LEU A 1 188 ? 0.871 0.468 -10.939 1.00 92.38 188 LEU A N 1
ATOM 1556 C CA . LEU A 1 188 ? 2.200 -0.069 -10.619 1.00 92.38 188 LEU A CA 1
ATOM 1557 C C . LEU A 1 188 ? 3.204 1.060 -10.376 1.00 92.38 188 LEU A C 1
ATOM 1559 O O . LEU A 1 188 ? 3.948 1.009 -9.399 1.00 92.38 188 LEU A O 1
ATOM 1563 N N . PHE A 1 189 ? 3.165 2.100 -11.209 1.00 92.38 189 PHE A N 1
ATOM 1564 C CA . PHE A 1 189 ? 4.014 3.284 -11.080 1.00 92.38 189 PHE A CA 1
ATOM 1565 C C . PHE A 1 189 ? 3.665 4.067 -9.815 1.00 92.38 189 PHE A C 1
ATOM 1567 O O . PHE A 1 189 ? 4.530 4.348 -8.984 1.00 92.38 189 PHE A O 1
ATOM 1574 N N . TRP A 1 190 ? 2.371 4.337 -9.622 1.00 92.88 190 TRP A N 1
ATOM 1575 C CA . TRP A 1 190 ? 1.881 5.052 -8.444 1.00 92.88 190 TRP A CA 1
ATOM 1576 C C . TRP A 1 190 ? 2.182 4.298 -7.142 1.00 92.88 190 TRP A C 1
ATOM 1578 O O . TRP A 1 190 ? 2.653 4.875 -6.164 1.00 92.88 190 TRP A O 1
ATOM 1588 N N . GLY A 1 191 ? 1.982 2.979 -7.141 1.00 92.75 191 GLY A N 1
ATOM 1589 C CA . GLY A 1 191 ? 2.293 2.113 -6.011 1.00 92.75 191 GLY A CA 1
ATOM 1590 C C . GLY A 1 191 ? 3.785 2.076 -5.689 1.00 92.75 191 GLY A C 1
ATOM 1591 O O . GLY A 1 191 ? 4.145 2.042 -4.516 1.00 92.75 191 GLY A O 1
ATOM 1592 N N . ASN A 1 192 ? 4.657 2.133 -6.699 1.00 94.19 192 ASN A N 1
ATOM 1593 C CA . ASN A 1 192 ? 6.103 2.195 -6.495 1.00 94.19 192 ASN A CA 1
ATOM 1594 C C . ASN A 1 192 ? 6.530 3.511 -5.820 1.00 94.19 192 ASN A C 1
ATOM 1596 O O . ASN A 1 192 ? 7.315 3.485 -4.874 1.00 94.19 192 ASN A O 1
ATOM 1600 N N . LEU A 1 193 ? 5.944 4.643 -6.228 1.00 95.19 193 LEU A N 1
ATOM 1601 C CA . LEU A 1 193 ? 6.145 5.939 -5.569 1.00 95.19 193 LEU A CA 1
ATOM 1602 C C . LEU A 1 193 ? 5.645 5.928 -4.114 1.00 95.19 193 LEU A C 1
ATOM 1604 O O . LEU A 1 193 ? 6.369 6.350 -3.211 1.00 95.19 193 LEU A O 1
ATOM 1608 N N . ILE A 1 194 ? 4.436 5.412 -3.864 1.00 94.31 194 ILE A N 1
ATOM 1609 C CA . ILE A 1 194 ? 3.897 5.290 -2.499 1.00 94.31 194 ILE A CA 1
ATOM 1610 C C . ILE A 1 194 ? 4.808 4.406 -1.642 1.00 94.31 194 ILE A C 1
ATOM 1612 O O . ILE A 1 194 ? 5.119 4.779 -0.514 1.00 94.31 194 ILE A O 1
ATOM 1616 N N . ASN A 1 195 ? 5.264 3.261 -2.162 1.00 94.06 195 ASN A N 1
ATOM 1617 C CA . ASN A 1 195 ? 6.159 2.359 -1.435 1.00 94.06 195 ASN A CA 1
ATOM 1618 C C . ASN A 1 195 ? 7.492 3.036 -1.094 1.00 94.06 195 ASN A C 1
ATOM 1620 O O . ASN A 1 195 ? 7.962 2.899 0.033 1.00 94.06 195 ASN A O 1
ATOM 1624 N N . PHE A 1 196 ? 8.077 3.798 -2.023 1.00 95.62 196 PHE A N 1
ATOM 1625 C CA . PHE A 1 196 ? 9.280 4.591 -1.768 1.00 95.62 196 PHE A CA 1
ATOM 1626 C C . PHE A 1 196 ? 9.064 5.600 -0.638 1.00 95.62 196 PHE A C 1
ATOM 1628 O O . PHE A 1 196 ? 9.813 5.606 0.338 1.00 95.62 196 PHE A O 1
ATOM 1635 N N . MET A 1 197 ? 8.005 6.408 -0.726 1.00 95.62 197 MET A N 1
ATOM 1636 C CA . MET A 1 197 ? 7.723 7.458 0.256 1.00 95.62 197 MET A CA 1
ATOM 1637 C C . MET A 1 197 ? 7.357 6.890 1.627 1.00 95.62 197 MET A C 1
ATOM 1639 O O . MET A 1 197 ? 7.806 7.402 2.652 1.00 95.62 197 MET A O 1
ATOM 1643 N N . ALA A 1 198 ? 6.595 5.797 1.660 1.00 93.25 198 ALA A N 1
ATOM 1644 C CA . ALA A 1 198 ? 6.274 5.071 2.883 1.00 93.25 198 ALA A CA 1
ATOM 1645 C C . ALA A 1 198 ? 7.530 4.490 3.541 1.00 93.25 198 ALA A C 1
ATOM 1647 O O . ALA A 1 198 ? 7.682 4.583 4.758 1.00 93.25 198 ALA A O 1
ATOM 1648 N N . ASN A 1 199 ? 8.447 3.936 2.745 1.00 94.44 199 ASN A N 1
ATOM 1649 C CA . ASN A 1 199 ? 9.700 3.373 3.234 1.00 94.44 199 ASN A CA 1
ATOM 1650 C C . ASN A 1 199 ? 10.664 4.458 3.736 1.00 94.44 199 ASN A C 1
ATOM 1652 O O . ASN A 1 199 ? 11.264 4.303 4.795 1.00 94.44 199 ASN A O 1
ATOM 1656 N N . TRP A 1 200 ? 10.757 5.587 3.028 1.00 92.44 200 TRP A N 1
ATOM 1657 C CA . TRP A 1 200 ? 11.513 6.761 3.471 1.00 92.44 200 TRP A CA 1
ATOM 1658 C C . TRP A 1 200 ? 10.979 7.309 4.795 1.00 92.44 200 TRP A C 1
ATOM 1660 O O . TRP A 1 200 ? 11.740 7.540 5.736 1.00 92.44 200 TRP A O 1
ATOM 1670 N N . ARG A 1 201 ? 9.653 7.453 4.902 1.00 90.06 201 ARG A N 1
ATOM 1671 C CA . ARG A 1 201 ? 8.986 7.876 6.136 1.00 90.06 201 ARG A CA 1
ATOM 1672 C C . ARG A 1 201 ? 9.262 6.909 7.287 1.00 90.06 201 ARG A C 1
ATOM 1674 O O . ARG A 1 201 ? 9.629 7.363 8.367 1.00 90.06 201 ARG A O 1
ATOM 1681 N N . ALA A 1 202 ? 9.115 5.605 7.053 1.00 88.81 202 ALA A N 1
ATOM 1682 C CA . ALA A 1 202 ? 9.384 4.567 8.044 1.00 88.81 202 ALA A CA 1
ATOM 1683 C C . ALA A 1 202 ? 10.833 4.625 8.549 1.00 88.81 202 ALA A C 1
ATOM 1685 O O . ALA A 1 202 ? 11.065 4.658 9.757 1.00 88.81 202 ALA A O 1
ATOM 1686 N N . LEU A 1 203 ? 11.800 4.719 7.631 1.00 89.62 203 LEU A N 1
ATOM 1687 C CA . LEU A 1 203 ? 13.216 4.839 7.967 1.00 89.62 203 LEU A CA 1
ATOM 1688 C C . LEU A 1 203 ? 13.487 6.095 8.806 1.00 89.62 203 LEU A C 1
ATOM 1690 O O . LEU A 1 203 ? 14.131 6.006 9.849 1.00 89.62 203 LEU A O 1
ATOM 1694 N N . LYS A 1 204 ? 12.950 7.251 8.396 1.00 87.44 204 LYS A N 1
ATOM 1695 C CA . LYS A 1 204 ? 13.085 8.509 9.142 1.00 87.44 204 LYS A CA 1
ATOM 1696 C C . LYS A 1 204 ? 12.533 8.386 10.566 1.00 87.44 204 LYS A C 1
ATOM 1698 O O . LYS A 1 204 ? 13.201 8.806 11.505 1.00 87.44 204 LYS A O 1
ATOM 1703 N N . GLN A 1 205 ? 11.354 7.787 10.739 1.00 83.69 205 GLN A N 1
ATOM 1704 C CA . GLN A 1 205 ? 10.741 7.603 12.060 1.00 83.69 205 GLN A CA 1
ATOM 1705 C C . GLN A 1 205 ? 11.566 6.691 12.968 1.00 83.69 205 GLN A C 1
ATOM 1707 O O . GLN A 1 205 ? 11.784 7.029 14.132 1.00 83.69 205 GLN A O 1
ATOM 1712 N N . VAL A 1 206 ? 12.060 5.574 12.430 1.00 84.50 206 VAL A N 1
ATOM 1713 C CA . VAL A 1 206 ? 12.905 4.630 13.171 1.00 84.50 206 VAL A CA 1
ATOM 1714 C C . VAL A 1 206 ? 14.227 5.278 13.587 1.00 84.50 206 VAL A C 1
ATOM 1716 O O . VAL A 1 206 ? 14.640 5.118 14.733 1.00 84.50 206 VAL A O 1
ATOM 1719 N N . LEU A 1 207 ? 14.863 6.048 12.697 1.00 84.38 207 LEU A N 1
ATOM 1720 C CA . LEU A 1 207 ? 16.101 6.770 13.008 1.00 84.38 207 LEU A CA 1
ATOM 1721 C C . LEU A 1 207 ? 15.890 7.849 14.078 1.00 84.38 207 LEU A C 1
ATOM 1723 O O . LEU A 1 207 ? 16.717 7.982 14.972 1.00 84.38 207 LEU A O 1
ATOM 1727 N N . GLN A 1 208 ? 14.778 8.588 14.023 1.00 81.19 208 GLN A N 1
ATOM 1728 C CA . GLN A 1 208 ? 14.463 9.638 15.000 1.00 81.19 208 GLN A CA 1
ATOM 1729 C C . GLN A 1 208 ? 14.185 9.093 16.407 1.00 81.19 208 GLN A C 1
ATOM 1731 O O . GLN A 1 208 ? 14.582 9.713 17.387 1.00 81.19 208 GLN A O 1
ATOM 1736 N N . HIS A 1 209 ? 13.513 7.944 16.519 1.00 76.00 209 HIS A N 1
ATOM 1737 C CA . HIS A 1 209 ? 13.136 7.369 17.817 1.00 76.00 209 HIS A CA 1
ATOM 1738 C C . HIS A 1 209 ? 14.189 6.398 18.375 1.00 76.00 209 HIS A C 1
ATOM 1740 O O . HIS A 1 209 ? 14.084 5.977 19.529 1.00 76.00 209 HIS A O 1
ATOM 1746 N N . GLY A 1 210 ? 15.178 5.997 17.566 1.00 64.81 210 GLY A N 1
ATOM 1747 C CA . GLY A 1 210 ? 16.248 5.054 17.918 1.00 64.81 210 GLY A CA 1
ATOM 1748 C C . GLY A 1 210 ? 15.791 3.599 18.113 1.00 64.81 210 GLY A C 1
ATOM 1749 O O . GLY A 1 210 ? 16.574 2.668 17.921 1.00 64.81 210 GLY A O 1
ATOM 1750 N N . ASP A 1 211 ? 14.518 3.373 18.448 1.00 70.44 211 ASP A N 1
ATOM 1751 C CA . ASP A 1 211 ? 13.917 2.053 18.605 1.00 70.44 211 ASP A CA 1
ATOM 1752 C C . ASP A 1 211 ? 12.600 1.930 17.813 1.00 70.44 211 ASP A C 1
ATOM 1754 O O . ASP A 1 211 ? 11.646 2.656 18.103 1.00 70.44 211 ASP A O 1
ATOM 1758 N N . PRO A 1 212 ? 12.489 0.974 16.867 1.00 61.75 212 PRO A N 1
ATOM 1759 C CA . PRO A 1 212 ? 11.245 0.674 16.157 1.00 61.75 212 PRO A CA 1
ATOM 1760 C C . PRO A 1 212 ? 10.039 0.390 17.062 1.00 61.75 212 PRO A C 1
ATOM 1762 O O . PRO A 1 212 ? 8.907 0.625 16.651 1.00 61.75 212 PRO A O 1
ATOM 1765 N N . ARG A 1 213 ? 10.252 -0.114 18.286 1.00 59.75 213 ARG A N 1
ATOM 1766 C CA . ARG A 1 213 ? 9.166 -0.380 19.252 1.00 59.75 213 ARG A CA 1
ATOM 1767 C C . ARG A 1 213 ? 8.593 0.883 19.895 1.00 59.75 213 ARG A C 1
ATOM 1769 O O . ARG A 1 213 ? 7.505 0.841 20.451 1.00 59.75 213 ARG A O 1
ATOM 1776 N N . ARG A 1 214 ? 9.323 2.001 19.832 1.00 59.25 214 ARG A N 1
ATOM 1777 C CA . ARG A 1 214 ? 8.907 3.298 20.389 1.00 59.25 214 ARG A CA 1
ATOM 1778 C C . ARG A 1 214 ? 8.174 4.174 19.379 1.00 59.25 214 ARG A C 1
ATOM 1780 O O . ARG A 1 214 ? 7.709 5.248 19.746 1.00 59.25 214 ARG A O 1
ATOM 1787 N N . VAL A 1 215 ? 8.089 3.747 18.118 1.00 59.31 215 VAL A N 1
ATOM 1788 C CA . VAL A 1 215 ? 7.327 4.478 17.109 1.00 59.31 215 VAL A CA 1
ATOM 1789 C C . VAL A 1 215 ? 5.846 4.312 17.433 1.00 59.31 215 VAL A C 1
ATOM 1791 O O . VAL A 1 215 ? 5.272 3.244 17.228 1.00 59.31 215 VAL A O 1
ATOM 1794 N N . ALA A 1 216 ? 5.256 5.371 17.988 1.00 51.91 216 ALA A N 1
ATOM 1795 C CA . ALA A 1 216 ? 3.858 5.393 18.382 1.00 51.91 216 ALA A CA 1
ATOM 1796 C C . ALA A 1 216 ? 2.943 5.177 17.170 1.00 51.91 216 ALA A C 1
ATOM 1798 O O . ALA A 1 216 ? 3.215 5.645 16.061 1.00 51.91 216 ALA A O 1
ATOM 1799 N N . TRP A 1 217 ? 1.851 4.453 17.413 1.00 53.56 217 TRP A N 1
ATOM 1800 C CA . TRP A 1 217 ? 0.812 4.189 16.430 1.00 53.56 217 TRP A CA 1
ATOM 1801 C C . TRP A 1 217 ? 0.198 5.508 15.950 1.00 53.56 217 TRP A C 1
ATOM 1803 O O . TRP A 1 217 ? -0.534 6.175 16.678 1.00 53.56 217 TRP A O 1
ATOM 1813 N N . ASP A 1 218 ? 0.512 5.884 14.714 1.00 52.16 218 ASP A N 1
ATOM 1814 C CA . ASP A 1 218 ? -0.115 7.015 14.041 1.00 52.16 218 ASP A CA 1
ATOM 1815 C C . ASP A 1 218 ? -1.495 6.536 13.571 1.00 52.16 218 ASP A C 1
ATOM 1817 O O . ASP A 1 218 ? -1.591 5.826 12.563 1.00 52.16 218 ASP A O 1
ATOM 1821 N N . LYS A 1 219 ? -2.538 6.801 14.376 1.00 44.47 219 LYS A N 1
ATOM 1822 C CA . LYS A 1 219 ? -3.888 6.259 14.160 1.00 44.47 219 LYS A CA 1
ATOM 1823 C C . LYS A 1 219 ? -4.332 6.574 12.731 1.00 44.47 219 LYS A C 1
ATOM 1825 O O . LYS A 1 219 ? -4.481 7.740 12.369 1.00 44.47 219 LYS A O 1
ATOM 1830 N N . THR A 1 220 ? -4.544 5.557 11.903 1.00 42.91 220 THR A N 1
ATOM 1831 C CA . THR A 1 220 ? -5.272 5.757 10.648 1.00 42.91 220 THR A CA 1
ATOM 1832 C C . THR A 1 220 ? -6.735 5.954 11.004 1.00 42.91 220 THR A C 1
ATOM 1834 O O . THR A 1 220 ? -7.281 5.147 11.751 1.00 42.91 220 THR A O 1
ATOM 1837 N N . THR A 1 221 ? -7.362 7.026 10.523 1.00 38.31 221 THR A N 1
ATOM 1838 C CA . THR A 1 221 ? -8.805 7.227 10.684 1.00 38.31 221 THR A CA 1
ATOM 1839 C C . THR A 1 221 ? -9.516 6.026 10.062 1.00 38.31 221 THR A C 1
ATOM 1841 O O . THR A 1 221 ? -9.398 5.800 8.860 1.00 38.31 221 THR A O 1
ATOM 1844 N N . HIS A 1 222 ? -10.157 5.205 10.892 1.00 40.81 222 HIS A N 1
ATOM 1845 C CA . HIS A 1 222 ? -10.939 4.063 10.437 1.00 40.81 222 HIS A CA 1
ATOM 1846 C C . HIS A 1 222 ? -12.349 4.558 10.127 1.00 40.81 222 HIS A C 1
ATOM 1848 O O . HIS A 1 222 ? -13.067 4.945 11.046 1.00 40.81 222 HIS A O 1
ATOM 1854 N N . ASP A 1 223 ? -12.736 4.538 8.854 1.00 44.44 223 ASP A N 1
ATOM 1855 C CA . ASP A 1 223 ? -14.148 4.615 8.487 1.00 44.44 223 ASP A CA 1
ATOM 1856 C C . ASP A 1 223 ? -14.729 3.205 8.556 1.00 44.44 223 ASP A C 1
ATOM 1858 O O . ASP A 1 223 ? -14.439 2.344 7.718 1.00 44.44 223 ASP A O 1
ATOM 1862 N N . PHE A 1 224 ? -15.525 2.951 9.593 1.00 37.97 224 PHE A N 1
ATOM 1863 C CA . PHE A 1 224 ? -16.258 1.701 9.724 1.00 37.97 224 PHE A CA 1
ATOM 1864 C C . PHE A 1 224 ? -17.465 1.719 8.778 1.00 37.97 224 PHE A C 1
ATOM 1866 O O . PHE A 1 224 ? -18.269 2.651 8.841 1.00 37.97 224 PHE A O 1
ATOM 1873 N N . PRO A 1 225 ? -17.650 0.702 7.917 1.00 41.09 225 PRO A N 1
ATOM 1874 C CA . PRO A 1 225 ? -18.917 0.542 7.220 1.00 41.09 225 PRO A CA 1
ATOM 1875 C C . PRO A 1 225 ? -20.015 0.274 8.261 1.00 41.09 225 PRO A C 1
ATOM 1877 O O . PRO A 1 225 ? -19.893 -0.646 9.071 1.00 41.09 225 PRO A O 1
ATOM 1880 N N . SER A 1 226 ? -21.077 1.082 8.264 1.00 39.91 226 SER A N 1
ATOM 1881 C CA . SER A 1 226 ? -22.216 0.902 9.167 1.00 39.91 226 SER A CA 1
ATOM 1882 C C . SER A 1 226 ? -22.829 -0.491 8.973 1.00 39.91 226 SER A C 1
ATOM 1884 O O . SER A 1 226 ? -23.220 -0.863 7.868 1.00 39.91 226 SER A O 1
ATOM 1886 N N . VAL A 1 227 ? -22.897 -1.277 10.054 1.00 41.22 227 VAL A N 1
ATOM 1887 C CA . VAL A 1 227 ? -23.362 -2.683 10.063 1.00 41.22 227 VAL A CA 1
ATOM 1888 C C . VAL A 1 227 ? -24.865 -2.806 9.764 1.00 41.22 227 VAL A C 1
ATOM 1890 O O . VAL A 1 227 ? -25.359 -3.876 9.412 1.00 41.22 227 VAL A O 1
ATOM 1893 N N . THR A 1 228 ? -25.606 -1.705 9.821 1.00 41.41 228 THR A N 1
ATOM 1894 C CA . THR A 1 228 ? -26.959 -1.607 9.277 1.00 41.41 228 THR A CA 1
ATOM 1895 C C . THR A 1 228 ? -26.876 -1.487 7.760 1.00 41.41 228 THR A C 1
ATOM 1897 O O . THR A 1 228 ? -26.436 -0.466 7.237 1.00 41.41 228 THR A O 1
ATOM 1900 N N . GLY A 1 229 ? -27.279 -2.554 7.068 1.00 38.16 229 GLY A N 1
ATOM 1901 C CA . GLY A 1 229 ? -27.216 -2.756 5.618 1.00 38.16 229 GLY A CA 1
ATOM 1902 C C . GLY A 1 229 ? -28.024 -1.802 4.733 1.00 38.16 229 GLY A C 1
ATOM 1903 O O . GLY A 1 229 ? -28.410 -2.210 3.644 1.00 38.16 229 GLY A O 1
ATOM 1904 N N . ASP A 1 230 ? -28.209 -0.552 5.141 1.00 35.97 230 ASP A N 1
ATOM 1905 C CA . ASP A 1 230 ? -28.548 0.542 4.247 1.00 35.97 230 ASP A CA 1
ATOM 1906 C C . ASP A 1 230 ? -27.307 1.404 4.071 1.00 35.97 230 ASP A C 1
ATOM 1908 O O . ASP A 1 230 ? -26.943 2.217 4.918 1.00 35.97 230 ASP A O 1
ATOM 1912 N N . THR A 1 231 ? -26.671 1.269 2.913 1.00 39.34 231 THR A N 1
ATOM 1913 C CA . THR A 1 231 ? -25.779 2.298 2.378 1.00 39.34 231 THR A CA 1
ATOM 1914 C C . THR A 1 231 ? -26.634 3.492 1.944 1.00 39.34 231 THR A C 1
ATOM 1916 O O . THR A 1 231 ? -26.616 3.911 0.792 1.00 39.34 231 THR A O 1
ATOM 1919 N N . ARG A 1 232 ? -27.396 4.085 2.870 1.00 44.66 232 ARG A N 1
ATOM 1920 C CA . ARG A 1 232 ? -27.586 5.524 2.788 1.00 44.66 232 ARG A CA 1
ATOM 1921 C C . ARG A 1 232 ? -26.194 6.051 3.057 1.00 44.66 232 ARG A C 1
ATOM 1923 O O . ARG A 1 232 ? -25.711 5.966 4.179 1.00 44.66 232 ARG A O 1
ATOM 1930 N N . SER A 1 233 ? -25.506 6.502 2.011 1.00 45.28 233 SER A N 1
ATOM 1931 C CA . SER A 1 233 ? -24.455 7.495 2.191 1.00 45.28 233 SER A CA 1
ATOM 1932 C C . SER A 1 233 ? -25.029 8.508 3.175 1.00 45.28 233 SER A C 1
ATOM 1934 O O . SER A 1 233 ? -25.978 9.207 2.809 1.00 45.28 233 SER A O 1
ATOM 1936 N N . LEU A 1 234 ? -24.590 8.479 4.439 1.00 57.81 234 LEU A N 1
ATOM 1937 C CA . LEU A 1 234 ? -25.052 9.435 5.435 1.00 57.81 234 LEU A CA 1
ATOM 1938 C C . LEU A 1 234 ? -24.840 10.789 4.772 1.00 57.81 234 LEU A C 1
ATOM 1940 O O . LEU A 1 234 ? -23.709 11.104 4.389 1.00 57.81 234 LEU A O 1
ATOM 1944 N N . ARG A 1 235 ? -25.935 11.509 4.490 1.00 67.62 235 ARG A N 1
ATOM 1945 C CA . ARG A 1 235 ? -25.845 12.788 3.783 1.00 67.62 235 ARG A CA 1
ATOM 1946 C C . ARG A 1 235 ? -24.818 13.627 4.550 1.00 67.62 235 ARG A C 1
ATOM 1948 O O . ARG A 1 235 ? -24.882 13.645 5.785 1.00 67.62 235 ARG A O 1
ATOM 1955 N N . PRO A 1 236 ? -23.817 14.230 3.885 1.00 80.94 236 PRO A N 1
ATOM 1956 C CA . PRO A 1 236 ? -22.830 15.036 4.583 1.00 80.94 236 PRO A CA 1
ATOM 1957 C C . PRO A 1 236 ? -23.537 16.071 5.456 1.00 80.94 236 PRO A C 1
ATOM 1959 O O . PRO A 1 236 ? -24.486 16.705 5.000 1.00 80.94 236 PRO A O 1
ATOM 1962 N N . LEU A 1 237 ? -23.077 16.260 6.696 1.00 83.19 237 LEU A N 1
ATOM 1963 C CA . LEU A 1 237 ? -23.720 17.173 7.649 1.00 83.19 237 LEU A CA 1
ATOM 1964 C C . LEU A 1 237 ? -23.911 18.578 7.050 1.00 83.19 237 LEU A C 1
ATOM 1966 O O . LEU A 1 237 ? -24.959 19.187 7.219 1.00 83.19 237 LEU A O 1
ATOM 1970 N N . GLY A 1 238 ? -22.927 19.056 6.282 1.00 84.00 238 GLY A N 1
ATOM 1971 C CA . GLY A 1 238 ? -23.016 20.335 5.575 1.00 84.00 238 GLY A CA 1
ATOM 1972 C C . GLY A 1 238 ? -24.148 20.400 4.547 1.00 84.00 238 GLY A C 1
ATOM 1973 O O . GLY A 1 238 ? -24.783 21.437 4.426 1.00 84.00 238 GLY A O 1
ATOM 1974 N N . GLN A 1 239 ? -24.454 19.299 3.853 1.00 84.25 239 GLN A N 1
ATOM 1975 C CA . GLN A 1 239 ? -25.572 19.247 2.909 1.00 84.25 239 GLN A CA 1
ATOM 1976 C C . GLN A 1 239 ? -26.919 19.290 3.639 1.00 84.25 239 GLN A C 1
ATOM 1978 O O . GLN A 1 239 ? -27.814 20.006 3.209 1.00 84.25 239 GLN A O 1
ATOM 1983 N N . ILE A 1 240 ? -27.042 18.585 4.767 1.00 86.06 240 ILE A N 1
ATOM 1984 C CA . ILE A 1 240 ? -28.251 18.630 5.605 1.00 86.06 240 ILE A CA 1
ATOM 1985 C C . ILE A 1 240 ? -28.480 20.055 6.126 1.00 86.06 240 ILE A C 1
ATOM 1987 O O . ILE A 1 240 ? -29.591 20.570 6.071 1.00 86.06 240 ILE A O 1
ATOM 1991 N N . LEU A 1 241 ? -27.417 20.726 6.579 1.00 88.31 241 LEU A N 1
ATOM 1992 C CA . LEU A 1 241 ? -27.495 22.112 7.048 1.00 88.31 241 LEU A CA 1
ATOM 1993 C C . LEU A 1 241 ? -27.855 23.102 5.922 1.00 88.31 241 LEU A C 1
ATOM 1995 O O . LEU A 1 241 ? -28.562 24.071 6.188 1.00 88.31 241 LEU A O 1
ATOM 1999 N N . LEU A 1 242 ? -27.414 22.860 4.681 1.00 88.31 242 LEU A N 1
ATOM 2000 C CA . LEU A 1 242 ? -27.823 23.641 3.505 1.00 88.31 242 LEU A CA 1
ATOM 2001 C C . LEU A 1 242 ? -29.297 23.409 3.142 1.00 88.31 242 LEU A C 1
ATOM 2003 O O . LEU A 1 242 ? -30.034 24.366 2.923 1.00 88.31 242 LEU A O 1
ATOM 2007 N N . GLU A 1 243 ? -29.735 22.147 3.092 1.00 85.81 243 GLU A N 1
ATOM 2008 C CA . GLU A 1 243 ? -31.119 21.760 2.770 1.00 85.81 243 GLU A CA 1
ATOM 2009 C C . GLU A 1 243 ? -32.108 22.327 3.796 1.00 85.81 243 GLU A C 1
ATOM 2011 O O . GLU A 1 243 ? -33.156 22.856 3.423 1.00 85.81 243 GLU A O 1
ATOM 2016 N N . ASN A 1 244 ? -31.729 22.306 5.077 1.00 87.44 244 ASN A N 1
ATOM 2017 C CA . ASN A 1 244 ? -32.501 22.891 6.173 1.00 87.44 244 ASN A CA 1
ATOM 2018 C C . ASN A 1 244 ? -32.366 24.423 6.263 1.00 87.44 244 ASN A C 1
ATOM 2020 O O . ASN A 1 244 ? -32.893 25.020 7.200 1.00 87.44 244 ASN A O 1
ATOM 2024 N N . GLN A 1 245 ? -31.673 25.063 5.310 1.00 88.56 245 GLN A N 1
ATOM 2025 C CA . GLN A 1 245 ? -31.460 26.516 5.236 1.00 88.56 245 GLN A CA 1
ATOM 2026 C C . GLN A 1 245 ? -30.820 27.114 6.501 1.00 88.56 245 GLN A C 1
ATOM 2028 O O . GLN A 1 245 ? -31.000 28.291 6.807 1.00 88.56 245 GLN A O 1
ATOM 2033 N N . VAL A 1 246 ? -30.064 26.301 7.242 1.00 90.00 246 VAL A N 1
ATOM 2034 C CA . VAL A 1 246 ? -29.349 26.724 8.453 1.00 90.00 246 VAL A CA 1
ATOM 2035 C C . VAL A 1 246 ? -28.091 27.505 8.084 1.00 90.00 246 VAL A C 1
ATOM 2037 O O . VAL A 1 246 ? -27.730 28.457 8.770 1.00 90.00 246 VAL A O 1
ATOM 2040 N N . ILE A 1 247 ? -27.432 27.106 6.995 1.00 90.25 247 ILE A N 1
ATOM 2041 C CA . ILE A 1 247 ? -26.228 27.753 6.466 1.00 90.25 247 ILE A CA 1
ATOM 2042 C C . ILE A 1 247 ? -26.380 28.023 4.967 1.00 90.25 247 ILE A C 1
ATOM 2044 O O . ILE A 1 247 ? -27.183 27.381 4.292 1.00 90.25 247 ILE A O 1
ATOM 2048 N N . THR A 1 248 ? -25.579 28.944 4.434 1.00 90.31 248 THR A N 1
ATOM 2049 C CA . THR A 1 248 ? -25.429 29.180 2.989 1.00 90.31 248 THR A CA 1
ATOM 2050 C C . THR A 1 248 ? -24.235 28.416 2.409 1.00 90.31 248 THR A C 1
ATOM 2052 O O . THR A 1 248 ? -23.349 27.970 3.143 1.00 90.31 248 THR A O 1
ATOM 2055 N N . GLU A 1 249 ? -24.168 28.282 1.078 1.00 86.38 249 GLU A N 1
ATOM 2056 C CA . GLU A 1 249 ? -23.016 27.653 0.406 1.00 86.38 249 GLU A CA 1
ATOM 2057 C C . GLU A 1 249 ? -21.697 28.374 0.730 1.00 86.38 249 GLU A C 1
ATOM 2059 O O . GLU A 1 249 ? -20.681 27.729 0.987 1.00 86.38 249 GLU A O 1
ATOM 2064 N N . GLU A 1 250 ? -21.725 29.707 0.806 1.00 86.50 250 GLU A N 1
ATOM 2065 C CA . GLU A 1 250 ? -20.564 30.527 1.173 1.00 86.50 250 GLU A CA 1
ATOM 2066 C C . GLU A 1 250 ? -20.107 30.271 2.618 1.00 86.50 250 GLU A C 1
ATOM 2068 O O . GLU A 1 250 ? -18.906 30.182 2.895 1.00 86.50 250 GLU A O 1
ATOM 2073 N N . GLN A 1 251 ? -21.052 30.109 3.549 1.00 85.50 251 GLN A N 1
ATOM 2074 C CA . GLN A 1 251 ? -20.755 29.774 4.943 1.00 85.50 251 GLN A CA 1
ATOM 2075 C C . GLN A 1 251 ? -20.200 28.352 5.074 1.00 85.50 251 GLN A C 1
ATOM 2077 O O . GLN A 1 251 ? -19.266 28.132 5.849 1.00 85.50 251 GLN A O 1
ATOM 2082 N N . LEU A 1 252 ? -20.717 27.399 4.291 1.00 86.94 252 LEU A N 1
ATOM 2083 C CA . LEU A 1 252 ? -20.199 26.033 4.257 1.00 86.94 252 LEU A CA 1
ATOM 2084 C C . LEU A 1 252 ? -18.755 25.993 3.738 1.00 86.94 252 LEU A C 1
ATOM 2086 O O . LEU A 1 252 ? -17.901 25.369 4.368 1.00 86.94 252 LEU A O 1
ATOM 2090 N N . ASP A 1 253 ? -18.461 26.674 2.628 1.00 85.50 253 ASP A N 1
ATOM 2091 C CA . ASP A 1 253 ? -17.103 26.735 2.072 1.00 85.50 253 ASP A CA 1
ATOM 2092 C C . ASP A 1 253 ? -16.132 27.424 3.047 1.00 85.50 253 ASP A C 1
ATOM 2094 O O . ASP A 1 253 ? -15.026 26.937 3.297 1.00 85.50 253 ASP A O 1
ATOM 2098 N N . THR A 1 254 ? -16.576 28.498 3.706 1.00 84.62 254 THR A N 1
ATOM 2099 C CA . THR A 1 254 ? -15.795 29.177 4.750 1.00 84.62 254 THR A CA 1
ATOM 2100 C C . THR A 1 254 ? -15.481 28.246 5.925 1.00 84.62 254 THR A C 1
ATOM 2102 O O . THR A 1 254 ? -14.332 28.182 6.368 1.00 84.62 254 THR A O 1
ATOM 2105 N N . ALA A 1 255 ? -16.464 27.476 6.400 1.00 83.56 255 ALA A N 1
ATOM 2106 C CA . ALA A 1 255 ? -16.286 26.520 7.492 1.00 83.56 255 ALA A CA 1
ATOM 2107 C C . ALA A 1 255 ? -15.367 25.342 7.119 1.00 83.56 255 ALA A C 1
ATOM 2109 O O . ALA A 1 255 ? -14.635 24.831 7.970 1.00 83.56 255 ALA A O 1
ATOM 2110 N N . LEU A 1 256 ? -15.374 24.914 5.851 1.00 83.75 256 LEU A N 1
ATOM 2111 C CA . LEU A 1 256 ? -14.477 23.873 5.340 1.00 83.75 256 LEU A CA 1
ATOM 2112 C C . LEU A 1 256 ? -13.025 24.360 5.248 1.00 83.75 256 LEU A C 1
ATOM 2114 O O . LEU A 1 256 ? -12.107 23.600 5.565 1.00 83.75 256 LEU A O 1
ATOM 2118 N N . ARG A 1 257 ? -12.812 25.619 4.843 1.00 85.75 257 ARG A N 1
ATOM 2119 C CA . ARG A 1 257 ? -11.478 26.233 4.734 1.00 85.75 257 ARG A CA 1
ATOM 2120 C C . ARG A 1 257 ? -10.883 26.591 6.094 1.00 85.75 257 ARG A C 1
ATOM 2122 O O . ARG A 1 257 ? -9.704 26.345 6.325 1.00 85.75 257 ARG A O 1
ATOM 2129 N N . ASN A 1 258 ? -11.697 27.132 6.997 1.00 84.25 258 ASN A N 1
ATOM 2130 C CA . ASN A 1 258 ? -11.269 27.624 8.308 1.00 84.25 258 ASN A CA 1
ATOM 2131 C C . ASN A 1 258 ? -11.585 26.622 9.421 1.00 84.25 258 ASN A C 1
ATOM 2133 O O . ASN A 1 258 ? -12.144 26.981 10.457 1.00 84.25 258 ASN A O 1
ATOM 2137 N N . ARG A 1 259 ? -11.265 25.345 9.215 1.00 80.62 259 ARG A N 1
ATOM 2138 C CA . ARG A 1 259 ? -11.556 24.311 10.207 1.00 80.62 259 ARG A CA 1
ATOM 2139 C C . ARG A 1 259 ? -10.656 24.466 11.435 1.00 80.62 259 ARG A C 1
ATOM 2141 O O . ARG A 1 259 ? -9.434 24.458 11.313 1.00 80.62 259 ARG A O 1
ATOM 2148 N N . VAL A 1 260 ? -11.259 24.540 12.620 1.00 79.00 260 VAL A N 1
ATOM 2149 C CA . VAL A 1 260 ? -10.515 24.535 13.887 1.00 79.00 260 VAL A CA 1
ATOM 2150 C C . VAL A 1 260 ? -9.880 23.155 14.084 1.00 79.00 260 VAL A C 1
ATOM 2152 O O . VAL A 1 260 ? -10.575 22.133 14.070 1.00 79.00 260 VAL A O 1
ATOM 2155 N N . GLU A 1 261 ? -8.555 23.113 14.240 1.00 74.38 261 GLU A N 1
ATOM 2156 C CA . GLU A 1 261 ? -7.827 21.861 14.463 1.00 74.38 261 GLU A CA 1
ATOM 2157 C C . GLU A 1 261 ? -8.341 21.142 15.720 1.00 74.38 261 GLU A C 1
ATOM 2159 O O . GLU A 1 261 ? -8.562 21.748 16.765 1.00 74.38 261 GLU A O 1
ATOM 2164 N N . GLY A 1 262 ? -8.555 19.829 15.609 1.00 71.56 262 GLY A N 1
ATOM 2165 C CA . GLY A 1 262 ? -9.085 18.997 16.695 1.00 71.56 262 GLY A CA 1
ATOM 2166 C C . GLY A 1 262 ? -10.614 18.896 16.759 1.00 71.56 262 GLY A C 1
ATOM 2167 O O . GLY A 1 262 ? -11.110 17.958 17.379 1.00 71.56 262 GLY A O 1
ATOM 2168 N N . LEU A 1 263 ? -11.370 19.762 16.069 1.00 75.00 263 LEU A N 1
ATOM 2169 C CA . LEU A 1 263 ? -12.838 19.702 16.031 1.00 75.00 263 LEU A CA 1
ATOM 2170 C C . LEU A 1 263 ? -13.378 19.069 14.735 1.00 75.00 263 LEU A C 1
ATOM 2172 O O . LEU A 1 263 ? -12.801 19.165 13.642 1.00 75.00 263 LEU A O 1
ATOM 2176 N N . ARG A 1 264 ? -14.528 18.392 14.843 1.00 79.69 264 ARG A N 1
ATOM 2177 C CA . ARG A 1 264 ? -15.333 17.975 13.677 1.00 79.69 264 ARG A CA 1
ATOM 2178 C C . ARG A 1 264 ? -15.998 19.199 13.035 1.00 79.69 264 ARG A C 1
ATOM 2180 O O . ARG A 1 264 ? -16.101 20.239 13.674 1.00 79.69 264 ARG A O 1
ATOM 2187 N N . LEU A 1 265 ? -16.448 19.078 11.781 1.00 82.31 265 LEU A N 1
ATOM 2188 C CA . LEU A 1 265 ? -17.034 20.198 11.023 1.00 82.31 265 LEU A CA 1
ATOM 2189 C C . LEU A 1 265 ? -18.160 20.900 11.802 1.00 82.31 265 LEU A C 1
ATOM 2191 O O . LEU A 1 265 ? -18.107 22.113 11.964 1.00 82.31 265 LEU A O 1
ATOM 2195 N N . GLY A 1 266 ? -19.106 20.131 12.354 1.00 84.12 266 GLY A N 1
ATOM 2196 C CA . GLY A 1 266 ? -20.201 20.671 13.166 1.00 84.12 266 GLY A CA 1
ATOM 2197 C C . GLY A 1 266 ? -19.718 21.424 14.410 1.00 84.12 266 GLY A C 1
ATOM 2198 O O . GLY A 1 266 ? -20.136 22.551 14.642 1.00 84.12 266 GLY A O 1
ATOM 2199 N N . GLY A 1 267 ? -18.763 20.861 15.158 1.00 82.94 267 GLY A N 1
ATOM 2200 C CA . GLY A 1 267 ? -18.164 21.539 16.316 1.00 82.94 267 GLY A CA 1
ATOM 2201 C C . GLY A 1 267 ? -17.397 22.814 15.940 1.00 82.94 267 GLY A C 1
ATOM 2202 O O . GLY A 1 267 ? -17.472 23.813 16.648 1.00 82.94 267 GLY A O 1
ATOM 2203 N N . SER A 1 268 ? -16.712 22.816 14.792 1.00 85.06 268 SER A N 1
ATOM 2204 C CA . SER A 1 268 ? -16.043 24.010 14.258 1.00 85.06 268 SER A CA 1
ATOM 2205 C C . SER A 1 268 ? -17.053 25.101 13.889 1.00 85.06 268 SER A C 1
ATOM 2207 O O . SER A 1 268 ? -16.833 26.262 14.214 1.00 85.06 268 SER A O 1
ATOM 2209 N N . MET A 1 269 ? -18.169 24.736 13.249 1.00 87.19 269 MET A N 1
ATOM 2210 C CA . MET A 1 269 ? -19.252 25.665 12.907 1.00 87.19 269 MET A CA 1
ATOM 2211 C C . MET A 1 269 ? -19.941 26.232 14.154 1.00 87.19 269 MET A C 1
ATOM 2213 O O . MET A 1 269 ? -20.219 27.428 14.198 1.00 87.19 269 MET A O 1
ATOM 2217 N N . LEU A 1 270 ? -20.162 25.402 15.180 1.00 88.25 270 LEU A N 1
ATOM 2218 C CA . LEU A 1 270 ? -20.724 25.821 16.466 1.00 88.25 270 LEU A CA 1
ATOM 2219 C C . LEU A 1 270 ? -19.811 26.839 17.164 1.00 88.25 270 LEU A C 1
ATOM 2221 O O . LEU A 1 270 ? -20.264 27.898 17.587 1.00 88.25 270 LEU A O 1
ATOM 2225 N N . MET A 1 271 ? -18.506 26.556 17.229 1.00 83.81 271 MET A N 1
ATOM 2226 C CA . MET A 1 271 ? -17.518 27.451 17.842 1.00 83.81 271 MET A CA 1
ATOM 2227 C C . MET A 1 271 ? -17.370 28.779 17.082 1.00 83.81 271 MET A C 1
ATOM 2229 O O . MET A 1 271 ? -17.115 29.814 17.691 1.00 83.81 271 MET A O 1
ATOM 2233 N N . GLN A 1 272 ? -17.542 28.758 15.759 1.00 85.19 272 GLN A N 1
ATOM 2234 C CA . GLN A 1 272 ? -17.531 29.954 14.909 1.00 85.19 272 GLN A CA 1
ATOM 2235 C C . GLN A 1 272 ? -18.850 30.741 14.959 1.00 85.19 272 GLN A C 1
ATOM 2237 O O . GLN A 1 272 ? -18.945 31.795 14.334 1.00 85.19 272 GLN A O 1
ATOM 2242 N N . GLY A 1 273 ? -19.864 30.246 15.679 1.00 86.56 273 GLY A N 1
ATOM 2243 C CA . GLY A 1 273 ? -21.184 30.869 15.760 1.00 86.56 273 GLY A CA 1
ATOM 2244 C C . GLY A 1 273 ? -21.993 30.784 14.462 1.00 86.56 273 GLY A C 1
ATOM 2245 O O . GLY A 1 273 ? -22.933 31.552 14.289 1.00 86.56 273 GLY A O 1
ATOM 2246 N N . LEU A 1 274 ? -21.628 29.878 13.546 1.00 87.31 274 LEU A N 1
ATOM 2247 C CA . LEU A 1 274 ? -22.336 29.675 12.276 1.00 87.31 274 LEU A CA 1
ATOM 2248 C C . LEU A 1 274 ? -23.630 28.874 12.453 1.00 87.31 274 LEU A C 1
ATOM 2250 O O . LEU A 1 274 ? -24.561 29.054 11.676 1.00 87.31 274 LEU A O 1
ATOM 2254 N N . ILE A 1 275 ? -23.678 27.991 13.453 1.00 90.62 275 ILE A N 1
ATOM 2255 C CA . ILE A 1 275 ? -24.845 27.168 13.796 1.00 90.62 275 ILE A CA 1
ATOM 2256 C C . ILE A 1 275 ? -25.036 27.142 15.314 1.00 90.62 275 ILE A C 1
ATOM 2258 O O . ILE A 1 275 ? -24.066 27.276 16.061 1.00 90.62 275 ILE A O 1
ATOM 2262 N N . SER A 1 276 ? -26.268 26.935 15.779 1.00 88.81 276 SER A N 1
ATOM 2263 C CA . SER A 1 276 ? -26.573 26.701 17.194 1.00 88.81 276 SER A CA 1
ATOM 2264 C C . SER A 1 276 ? -26.404 25.226 17.584 1.00 88.81 276 SER A C 1
ATOM 2266 O O . SER A 1 276 ? -26.374 24.335 16.731 1.00 88.81 276 SER A O 1
ATOM 2268 N N . ALA A 1 277 ? -26.319 24.949 18.891 1.00 84.75 277 ALA A N 1
ATOM 2269 C CA . ALA A 1 277 ? -26.243 23.578 19.402 1.00 84.75 277 ALA A CA 1
ATOM 2270 C C . ALA A 1 277 ? -27.490 22.755 19.028 1.00 84.75 277 ALA A C 1
ATOM 2272 O O . ALA A 1 277 ? -27.371 21.586 18.672 1.00 84.75 277 ALA A O 1
ATOM 2273 N N . GLU A 1 278 ? -28.670 23.381 19.034 1.00 85.81 278 GLU A N 1
ATOM 2274 C CA . GLU A 1 278 ? -29.932 22.750 18.626 1.00 85.81 278 GLU A CA 1
ATOM 2275 C C . GLU A 1 278 ? -29.942 22.413 17.131 1.00 85.81 278 GLU A C 1
ATOM 2277 O O . GLU A 1 278 ? -30.288 21.298 16.749 1.00 85.81 278 GLU A O 1
ATOM 2282 N N . GLN A 1 279 ? -29.492 23.340 16.279 1.00 88.19 279 GLN A N 1
ATOM 2283 C CA . GLN A 1 279 ? -29.403 23.119 14.832 1.00 88.19 279 GLN A CA 1
ATOM 2284 C C . GLN A 1 279 ? -28.413 22.002 14.489 1.00 88.19 279 GLN A C 1
ATOM 2286 O O . GLN A 1 279 ? -28.673 21.182 13.606 1.00 88.19 279 GLN A O 1
ATOM 2291 N N . LEU A 1 280 ? -27.288 21.942 15.208 1.00 87.44 280 LEU A N 1
ATOM 2292 C CA . LEU A 1 280 ? -26.322 20.859 15.078 1.00 87.44 280 LEU A CA 1
ATOM 2293 C C . LEU A 1 280 ? -26.929 19.513 15.503 1.00 87.44 280 LEU A C 1
ATOM 2295 O O . LEU A 1 280 ? -26.796 18.534 14.769 1.00 87.44 280 LEU A O 1
ATOM 2299 N N . ALA A 1 281 ? -27.615 19.467 16.648 1.00 84.25 281 ALA A N 1
ATOM 2300 C CA . ALA A 1 281 ? -28.265 18.258 17.150 1.00 84.25 281 ALA A CA 1
ATOM 2301 C C . ALA A 1 281 ? -29.346 17.747 16.185 1.00 84.25 281 ALA A C 1
ATOM 2303 O O . ALA A 1 281 ? -29.367 16.561 15.861 1.00 84.25 281 ALA A O 1
ATOM 2304 N N . GLN A 1 282 ? -30.189 18.639 15.658 1.00 86.31 282 GLN A N 1
ATOM 2305 C CA . GLN A 1 282 ? -31.212 18.299 14.670 1.00 86.31 282 GLN A CA 1
ATOM 2306 C C . GLN A 1 282 ? -30.594 17.728 13.388 1.00 86.31 282 GLN A C 1
ATOM 2308 O O . GLN A 1 282 ? -31.043 16.692 12.895 1.00 86.31 282 GLN A O 1
ATOM 2313 N N . ALA A 1 283 ? -29.543 18.364 12.863 1.00 86.88 283 ALA A N 1
ATOM 2314 C CA . ALA A 1 283 ? -28.874 17.901 11.652 1.00 86.88 283 ALA A CA 1
ATOM 2315 C C . ALA A 1 283 ? -28.171 16.545 11.854 1.00 86.88 283 ALA A C 1
ATOM 2317 O O . ALA A 1 283 ? -28.226 15.688 10.972 1.00 86.88 283 ALA A O 1
ATOM 2318 N N . LEU A 1 284 ? -27.554 16.313 13.019 1.00 83.81 284 LEU A N 1
ATOM 2319 C CA . LEU A 1 284 ? -26.958 15.021 13.379 1.00 83.81 284 LEU A CA 1
ATOM 2320 C C . LEU A 1 284 ? -28.016 13.928 13.555 1.00 83.81 284 LEU A C 1
ATOM 2322 O O . LEU A 1 284 ? -27.799 12.788 13.142 1.00 83.81 284 LEU A O 1
ATOM 2326 N N . ALA A 1 285 ? -29.160 14.259 14.144 1.00 83.62 285 ALA A N 1
ATOM 2327 C CA . ALA A 1 285 ? -30.258 13.324 14.324 1.00 83.62 285 ALA A CA 1
ATOM 2328 C C . ALA A 1 285 ? -30.873 12.914 12.982 1.00 83.62 285 ALA A C 1
ATOM 2330 O O . ALA A 1 285 ? -31.045 11.724 12.721 1.00 83.62 285 ALA A O 1
ATOM 2331 N N . GLU A 1 286 ? -31.086 13.879 12.082 1.00 84.88 286 GLU A N 1
ATOM 2332 C CA . GLU A 1 286 ? -31.519 13.615 10.709 1.00 84.88 286 GLU A CA 1
ATOM 2333 C C . GLU A 1 286 ? -30.496 12.760 9.952 1.00 84.88 286 GLU A C 1
ATOM 2335 O O . GLU A 1 286 ? -30.868 11.788 9.291 1.00 84.88 286 GLU A O 1
ATOM 2340 N N . GLN A 1 287 ? -29.204 13.077 10.092 1.00 81.31 287 GLN A N 1
ATOM 2341 C CA . GLN A 1 287 ? -28.124 12.312 9.475 1.00 81.31 287 GLN A CA 1
ATOM 2342 C C . GLN A 1 287 ? -28.164 10.842 9.903 1.00 81.31 287 GLN A C 1
ATOM 2344 O O . GLN A 1 287 ? -28.046 9.959 9.057 1.00 81.31 287 GLN A O 1
ATOM 2349 N N . ASN A 1 288 ? -28.356 10.587 11.198 1.00 77.94 288 ASN A N 1
ATOM 2350 C CA . ASN A 1 288 ? -28.338 9.248 11.786 1.00 77.94 288 ASN A CA 1
ATOM 2351 C C . ASN A 1 288 ? -29.714 8.559 11.800 1.00 77.94 288 ASN A C 1
ATOM 2353 O O . ASN A 1 288 ? -29.812 7.410 12.227 1.00 77.94 288 ASN A O 1
ATOM 2357 N N . GLY A 1 289 ? -30.774 9.228 11.335 1.00 77.00 289 GLY A N 1
ATOM 2358 C CA . GLY A 1 289 ? -32.141 8.705 11.360 1.00 77.00 289 GLY A CA 1
ATOM 2359 C C . GLY A 1 289 ? -32.683 8.451 12.771 1.00 77.00 289 GLY A C 1
ATOM 2360 O O . GLY A 1 289 ? -33.500 7.549 12.952 1.00 77.00 289 GLY A O 1
ATOM 2361 N N . VAL A 1 290 ? -32.216 9.211 13.765 1.00 79.88 290 VAL A N 1
ATOM 2362 C CA . VAL A 1 290 ? -32.662 9.134 15.165 1.00 79.88 290 VAL A CA 1
ATOM 2363 C C . VAL A 1 290 ? -33.498 10.360 15.530 1.00 79.88 290 VAL A C 1
ATOM 2365 O O . VAL A 1 290 ? -33.440 11.385 14.856 1.00 79.88 290 VAL A O 1
ATOM 2368 N N . ALA A 1 291 ? -34.305 10.259 16.586 1.00 78.88 291 ALA A N 1
ATOM 2369 C CA . ALA A 1 291 ? -35.005 11.417 17.133 1.00 78.88 291 ALA A CA 1
ATOM 2370 C C . ALA A 1 291 ? -34.030 12.314 17.912 1.00 78.88 291 ALA A C 1
ATOM 2372 O O . ALA A 1 291 ? -33.051 11.825 18.477 1.00 78.88 291 ALA A O 1
ATOM 2373 N N . TRP A 1 292 ? -34.325 13.611 17.967 1.00 82.38 292 TRP A N 1
ATOM 2374 C CA . TRP A 1 292 ? -33.650 14.549 18.859 1.00 82.38 292 TRP A CA 1
ATOM 2375 C C . TRP A 1 292 ? -34.667 15.174 19.808 1.00 82.38 292 TRP A C 1
ATOM 2377 O O . TRP A 1 292 ? -35.837 15.339 19.459 1.00 82.38 292 TRP A O 1
ATOM 2387 N N . GLU A 1 293 ? -34.209 15.531 20.999 1.00 80.44 293 GLU A N 1
ATOM 2388 C CA . GLU A 1 293 ? -34.990 16.252 21.994 1.00 80.44 293 GLU A CA 1
ATOM 2389 C C . GLU A 1 293 ? -34.061 17.178 22.786 1.00 80.44 293 GLU A C 1
ATOM 2391 O O . GLU A 1 293 ? -32.893 16.854 23.012 1.00 80.44 293 GLU A O 1
ATOM 2396 N N . SER A 1 294 ? -34.564 18.352 23.171 1.00 80.06 294 SER A N 1
ATOM 2397 C CA . SER A 1 294 ? -33.853 19.256 24.077 1.00 80.06 294 SER A CA 1
ATOM 2398 C C . SER A 1 294 ? -34.134 18.826 25.512 1.00 80.06 294 SER A C 1
ATOM 2400 O O . SER A 1 294 ? -35.296 18.673 25.892 1.00 80.06 294 SER A O 1
ATOM 2402 N N . ILE A 1 295 ? -33.079 18.595 26.293 1.00 78.50 295 ILE A N 1
ATOM 2403 C CA . ILE A 1 295 ? -33.182 18.053 27.650 1.00 78.50 295 ILE A CA 1
ATOM 2404 C C . ILE A 1 295 ? -32.421 18.952 28.607 1.00 78.50 295 ILE A C 1
ATOM 2406 O O . ILE A 1 295 ? -31.257 19.284 28.381 1.00 78.50 295 ILE A O 1
ATOM 2410 N N . ASP A 1 296 ? -33.073 19.287 29.714 1.00 81.00 296 ASP A N 1
ATOM 2411 C CA . ASP A 1 296 ? -32.417 19.903 30.855 1.00 81.00 296 ASP A CA 1
ATOM 2412 C C . ASP A 1 296 ? -31.770 18.813 31.720 1.00 81.00 296 ASP A C 1
ATOM 2414 O O . ASP A 1 296 ? -32.453 18.040 32.398 1.00 81.00 296 ASP A O 1
ATOM 2418 N N . ALA A 1 297 ? -30.438 18.748 31.694 1.00 73.75 297 ALA A N 1
ATOM 2419 C CA . ALA A 1 297 ? -29.666 17.751 32.433 1.00 73.75 297 ALA A CA 1
ATOM 2420 C C . ALA A 1 297 ? -29.936 17.782 33.951 1.00 73.75 297 ALA A C 1
ATOM 2422 O O . ALA A 1 297 ? -29.771 16.763 34.621 1.00 73.75 297 ALA A O 1
ATOM 2423 N N . TRP A 1 298 ? -30.383 18.918 34.496 1.00 79.25 298 TRP A N 1
ATOM 2424 C CA . TRP A 1 298 ? -30.689 19.065 35.922 1.00 79.25 298 TRP A CA 1
ATOM 2425 C C . TRP A 1 298 ? -32.028 18.447 36.331 1.00 79.25 298 TRP A C 1
ATOM 2427 O O . TRP A 1 298 ? -32.278 18.272 37.522 1.00 79.25 298 TRP A O 1
ATOM 2437 N N . GLN A 1 299 ? -32.885 18.106 35.367 1.00 83.31 299 GLN A N 1
ATOM 2438 C CA . GLN A 1 299 ? -34.210 17.533 35.618 1.00 83.31 299 GLN A CA 1
ATOM 2439 C C . GLN A 1 299 ? -34.231 16.001 35.543 1.00 83.31 299 GLN A C 1
ATOM 2441 O O . GLN A 1 299 ? -35.267 15.387 35.798 1.00 83.31 299 GLN A O 1
ATOM 2446 N N . ILE A 1 300 ? -33.101 15.365 35.220 1.00 83.44 300 ILE A N 1
ATOM 2447 C CA . ILE A 1 300 ? -33.014 13.908 35.097 1.00 83.44 300 ILE A CA 1
ATOM 2448 C C . ILE A 1 300 ? -33.060 13.266 36.497 1.00 83.44 300 ILE A C 1
ATOM 2450 O O . ILE A 1 300 ? -32.232 13.602 37.350 1.00 83.44 300 ILE A O 1
ATOM 2454 N N . PRO A 1 301 ? -33.987 12.322 36.762 1.00 86.06 301 PRO A N 1
ATOM 2455 C CA . PRO A 1 301 ? -34.093 11.670 38.064 1.00 86.06 301 PRO A CA 1
ATOM 2456 C C . PRO A 1 301 ? -32.802 10.947 38.463 1.00 86.06 301 PRO A C 1
ATOM 2458 O O . PRO A 1 301 ? -32.237 10.176 37.687 1.00 86.06 301 PRO A O 1
ATOM 2461 N N . SER A 1 302 ? -32.371 11.118 39.715 1.00 83.69 302 SER A N 1
ATOM 2462 C CA . SER A 1 302 ? -31.167 10.461 40.245 1.00 83.69 302 SER A CA 1
ATOM 2463 C C . SER A 1 302 ? -31.254 8.932 40.224 1.00 83.69 302 SER A C 1
ATOM 2465 O O . SER A 1 302 ? -30.235 8.267 40.049 1.00 83.69 302 SER A O 1
ATOM 2467 N N . SER A 1 303 ? -32.463 8.374 40.342 1.00 85.88 303 SER A N 1
ATOM 2468 C CA . SER A 1 303 ? -32.719 6.940 40.184 1.00 85.88 303 SER A CA 1
ATOM 2469 C C . SER A 1 303 ? -32.347 6.432 38.791 1.00 85.88 303 SER A C 1
ATOM 2471 O O . SER A 1 303 ? -31.779 5.356 38.680 1.00 85.88 303 SER A O 1
ATOM 2473 N N . LEU A 1 304 ? -32.597 7.218 37.741 1.00 85.06 304 LEU A N 1
ATOM 2474 C CA . LEU A 1 304 ? -32.273 6.850 36.364 1.00 85.06 304 LEU A CA 1
ATOM 2475 C C . LEU A 1 304 ? -30.767 6.942 36.085 1.00 85.06 304 LEU A C 1
ATOM 2477 O O . LEU A 1 304 ? -30.209 6.112 35.374 1.00 85.06 304 LEU A O 1
ATOM 2481 N N . ILE A 1 305 ? -30.093 7.935 36.671 1.00 84.44 305 ILE A N 1
ATOM 2482 C CA . ILE A 1 305 ? -28.632 8.065 36.581 1.00 84.44 305 ILE A CA 1
ATOM 2483 C C . ILE A 1 305 ? -27.949 6.857 37.236 1.00 84.44 305 ILE A C 1
ATOM 2485 O O . ILE A 1 305 ? -26.942 6.376 36.724 1.00 84.44 305 ILE A O 1
ATOM 2489 N N . ALA A 1 306 ? -28.509 6.347 38.337 1.00 85.56 306 ALA A N 1
ATOM 2490 C CA . ALA A 1 306 ? -27.973 5.194 39.055 1.00 85.56 306 ALA A CA 1
ATOM 2491 C C . ALA A 1 306 ? -28.066 3.872 38.270 1.00 85.56 306 ALA A C 1
ATOM 2493 O O . ALA A 1 306 ? -27.278 2.969 38.547 1.00 85.56 306 ALA A O 1
ATOM 2494 N N . GLU A 1 307 ? -28.966 3.768 37.286 1.00 85.00 307 GLU A N 1
ATOM 2495 C CA . GLU A 1 307 ? -29.057 2.593 36.410 1.00 85.00 307 GLU A CA 1
ATOM 2496 C C . GLU A 1 307 ? -27.779 2.420 35.574 1.00 85.00 307 GLU A C 1
ATOM 2498 O O . GLU A 1 307 ? -27.342 1.301 35.342 1.00 85.00 307 GLU A O 1
ATOM 2503 N N . MET A 1 308 ? -27.104 3.503 35.170 1.00 83.56 308 MET A N 1
ATOM 2504 C CA . MET A 1 308 ? -25.898 3.412 34.341 1.00 83.56 308 MET A CA 1
ATOM 2505 C C . MET A 1 308 ? -24.620 3.734 35.136 1.00 83.56 308 MET A C 1
ATOM 2507 O O . MET A 1 308 ? -24.459 4.854 35.624 1.00 83.56 308 MET A O 1
ATOM 2511 N N . PRO A 1 309 ? -23.631 2.819 35.201 1.00 88.06 309 PRO A N 1
ATOM 2512 C CA . PRO A 1 309 ? -22.353 3.112 35.838 1.00 88.06 309 PRO A CA 1
ATOM 2513 C C . PRO A 1 309 ? -21.648 4.312 35.192 1.00 88.06 309 PRO A C 1
ATOM 2515 O O . PRO A 1 309 ? -21.502 4.378 33.969 1.00 88.06 309 PRO A O 1
ATOM 2518 N N . ALA A 1 310 ? -21.117 5.220 36.016 1.00 85.31 310 ALA A N 1
ATOM 2519 C CA . ALA A 1 310 ? -20.443 6.435 35.548 1.00 85.31 310 ALA A CA 1
ATOM 2520 C C . ALA A 1 310 ? -19.271 6.154 34.587 1.00 85.31 310 ALA A C 1
ATOM 2522 O O . ALA A 1 310 ? -19.019 6.928 33.667 1.00 85.31 310 ALA A O 1
ATOM 2523 N N . SER A 1 311 ? -18.570 5.028 34.762 1.00 83.38 311 SER A N 1
ATOM 2524 C CA . SER A 1 311 ? -17.497 4.601 33.857 1.00 83.38 311 SER A CA 1
ATOM 2525 C C . SER A 1 311 ? -17.997 4.328 32.437 1.00 83.38 311 SER A C 1
ATOM 2527 O O . SER A 1 311 ? -17.313 4.677 31.479 1.00 83.38 311 SER A O 1
ATOM 2529 N N . VAL A 1 312 ? -19.188 3.741 32.294 1.00 82.12 312 VAL A N 1
ATOM 2530 C CA . VAL A 1 312 ? -19.824 3.455 31.001 1.00 82.12 312 VAL A CA 1
ATOM 2531 C C . VAL A 1 312 ? -20.331 4.753 30.379 1.00 82.12 312 VAL A C 1
ATOM 2533 O O . VAL A 1 312 ? -20.023 5.028 29.221 1.00 82.12 312 VAL A O 1
ATOM 2536 N N . ALA A 1 313 ? -21.019 5.582 31.170 1.00 84.19 313 ALA A N 1
ATOM 2537 C CA . ALA A 1 313 ? -21.520 6.887 30.742 1.00 84.19 313 ALA A CA 1
ATOM 2538 C C . ALA A 1 313 ? -20.405 7.774 30.159 1.00 84.19 313 ALA A C 1
ATOM 2540 O O . ALA A 1 313 ? -20.534 8.303 29.057 1.00 84.19 313 ALA A O 1
ATOM 2541 N N . LEU A 1 314 ? -19.272 7.876 30.866 1.00 80.75 314 LEU A N 1
ATOM 2542 C CA . LEU A 1 314 ? -18.121 8.680 30.447 1.00 80.75 314 LEU A CA 1
ATOM 2543 C C . LEU A 1 314 ? -17.369 8.071 29.263 1.00 80.75 314 LEU A C 1
ATOM 2545 O O . LEU A 1 314 ? -16.903 8.807 28.399 1.00 80.75 314 LEU A O 1
ATOM 2549 N N . HIS A 1 315 ? -17.232 6.743 29.215 1.00 75.31 315 HIS A N 1
ATOM 2550 C CA . HIS A 1 315 ? -16.513 6.083 28.126 1.00 75.31 315 HIS A CA 1
ATOM 2551 C C . HIS A 1 315 ? -17.223 6.254 26.780 1.00 75.31 315 HIS A C 1
ATOM 2553 O O . HIS A 1 315 ? -16.563 6.487 25.769 1.00 75.31 315 HIS A O 1
ATOM 2559 N N . TYR A 1 316 ? -18.554 6.156 26.780 1.00 73.25 316 TYR A N 1
ATOM 2560 C CA . TYR A 1 316 ? -19.373 6.273 25.574 1.00 73.25 316 TYR A CA 1
ATOM 2561 C C . TYR A 1 316 ? -19.955 7.675 25.356 1.00 73.25 316 TYR A C 1
ATOM 2563 O O . TYR A 1 316 ? -20.657 7.874 24.369 1.00 73.25 316 TYR A O 1
ATOM 2571 N N . ALA A 1 317 ? -19.672 8.634 26.246 1.00 79.75 317 ALA A N 1
ATOM 2572 C CA . ALA A 1 317 ? -20.250 9.980 26.228 1.00 79.75 317 ALA A CA 1
ATOM 2573 C C . ALA A 1 317 ? -21.784 9.947 26.064 1.00 79.75 317 ALA A C 1
ATOM 2575 O O . ALA A 1 317 ? -22.352 10.539 25.141 1.00 79.75 317 ALA A O 1
ATOM 2576 N N . VAL A 1 318 ? -22.445 9.193 26.948 1.00 84.31 318 VAL A N 1
ATOM 2577 C CA . VAL A 1 318 ? -23.902 9.004 26.955 1.00 84.31 318 VAL A CA 1
ATOM 2578 C C . VAL A 1 318 ? -24.533 9.381 28.283 1.00 84.31 318 VAL A C 1
ATOM 2580 O O . VAL A 1 318 ? -23.946 9.182 29.347 1.00 84.31 318 VAL A O 1
ATOM 2583 N N . LEU A 1 319 ? -25.770 9.868 28.213 1.00 84.62 319 LEU A N 1
ATOM 2584 C CA . LEU A 1 319 ? -26.580 10.257 29.362 1.00 84.62 319 LEU A CA 1
ATOM 2585 C C . LEU A 1 319 ? -27.915 9.500 29.340 1.00 84.62 319 LEU A C 1
ATOM 2587 O O . LEU A 1 319 ? -28.563 9.488 28.296 1.00 84.62 319 LEU A O 1
ATOM 2591 N N . PRO A 1 320 ? -28.355 8.869 30.442 1.00 86.50 320 PRO A N 1
ATOM 2592 C CA . PRO A 1 320 ? -29.628 8.166 30.467 1.00 86.50 320 PRO A CA 1
ATOM 2593 C C . PRO A 1 320 ? -30.773 9.175 30.582 1.00 86.50 320 PRO A C 1
ATOM 2595 O O . PRO A 1 320 ? -30.747 10.052 31.442 1.00 86.50 320 PRO A O 1
ATOM 2598 N N . LEU A 1 321 ? -31.763 9.063 29.697 1.00 83.75 321 LEU A N 1
ATOM 2599 C CA . LEU A 1 321 ? -32.838 10.050 29.545 1.00 83.75 321 LEU A CA 1
ATOM 2600 C C . LEU A 1 321 ? -34.167 9.537 30.090 1.00 83.75 321 LEU A C 1
ATOM 2602 O O . LEU A 1 321 ? -34.852 10.241 30.828 1.00 83.75 321 LEU A O 1
ATOM 2606 N N . ARG A 1 322 ? -34.516 8.288 29.756 1.00 83.94 322 ARG A N 1
ATOM 2607 C CA . ARG A 1 322 ? -35.710 7.600 30.265 1.00 83.94 322 ARG A CA 1
ATOM 2608 C C . ARG A 1 322 ? -35.608 6.086 30.111 1.00 83.94 322 ARG A C 1
ATOM 2610 O O . ARG A 1 322 ? -34.779 5.590 29.354 1.00 83.94 322 ARG A O 1
ATOM 2617 N N . LEU A 1 323 ? -36.479 5.370 30.814 1.00 82.44 323 LEU A N 1
ATOM 2618 C CA . LEU A 1 323 ? -36.659 3.926 30.688 1.00 82.44 323 LEU A CA 1
ATOM 2619 C C . LEU A 1 323 ? -38.007 3.654 30.007 1.00 82.44 323 LEU A C 1
ATOM 2621 O O . LEU A 1 323 ? -39.046 4.076 30.512 1.00 82.44 323 LEU A O 1
ATOM 2625 N N . GLU A 1 324 ? -37.997 2.952 28.877 1.00 82.12 324 GLU A N 1
ATOM 2626 C CA . GLU A 1 324 ? -39.200 2.559 28.135 1.00 82.12 324 GLU A CA 1
ATOM 2627 C C . GLU A 1 324 ? -39.145 1.061 27.820 1.00 82.12 324 GLU A C 1
ATOM 2629 O O . GLU A 1 324 ? -38.202 0.604 27.188 1.00 82.12 324 GLU A O 1
ATOM 2634 N N . ASN A 1 325 ? -40.163 0.285 28.214 1.00 78.00 325 ASN A N 1
ATOM 2635 C CA . ASN A 1 325 ? -40.278 -1.149 27.886 1.00 78.00 325 ASN A CA 1
ATOM 2636 C C . ASN A 1 325 ? -39.014 -1.987 28.207 1.00 78.00 325 ASN A C 1
ATOM 2638 O O . ASN A 1 325 ? -38.573 -2.775 27.370 1.00 78.00 325 ASN A O 1
ATOM 2642 N N . ASP A 1 326 ? -38.427 -1.807 29.396 1.00 80.06 326 ASP A N 1
ATOM 2643 C CA . ASP A 1 326 ? -37.143 -2.412 29.811 1.00 80.06 326 ASP A CA 1
ATOM 2644 C C . ASP A 1 326 ? -35.934 -2.033 28.928 1.00 80.06 326 ASP A C 1
ATOM 2646 O O . ASP A 1 326 ? -34.909 -2.720 28.920 1.00 80.06 326 ASP A O 1
ATOM 2650 N N . GLU A 1 327 ? -36.022 -0.931 28.179 1.00 78.75 327 GLU A N 1
ATOM 2651 C CA . GLU A 1 327 ? -34.918 -0.362 27.409 1.00 78.75 327 GLU A CA 1
ATOM 2652 C C . GLU A 1 327 ? -34.555 1.028 27.941 1.00 78.75 327 GLU A C 1
ATOM 2654 O O . GLU A 1 327 ? -35.398 1.921 28.065 1.00 78.75 327 GLU A O 1
ATOM 2659 N N . LEU A 1 328 ? -33.274 1.217 28.270 1.00 81.44 328 LEU A N 1
ATOM 2660 C CA . LEU A 1 328 ? -32.743 2.506 28.698 1.00 81.44 328 LEU A CA 1
ATOM 2661 C C . LEU A 1 328 ? -32.449 3.368 27.468 1.00 81.44 328 LEU A C 1
ATOM 2663 O O . LEU A 1 328 ? -31.543 3.071 26.687 1.00 81.44 328 LEU A O 1
ATOM 2667 N N . ILE A 1 329 ? -33.210 4.444 27.304 1.00 83.19 329 ILE A N 1
ATOM 2668 C CA . ILE A 1 329 ? -32.993 5.438 26.258 1.00 83.19 329 ILE A CA 1
ATOM 2669 C C . ILE A 1 329 ? -31.886 6.379 26.720 1.00 83.19 329 ILE A C 1
ATOM 2671 O O . ILE A 1 329 ? -31.989 6.998 27.781 1.00 83.19 329 ILE A O 1
ATOM 2675 N N . VAL A 1 330 ? -30.830 6.490 25.916 1.00 84.62 330 VAL A N 1
ATOM 2676 C CA . VAL A 1 330 ? -29.667 7.333 26.204 1.00 84.62 330 VAL A CA 1
ATOM 2677 C C . VAL A 1 330 ? -29.492 8.412 25.137 1.00 84.62 330 VAL A C 1
ATOM 2679 O O . VAL A 1 330 ? -29.679 8.158 23.949 1.00 84.62 330 VAL A O 1
ATOM 2682 N N . GLY A 1 331 ? -29.110 9.612 25.561 1.00 80.56 331 GLY A N 1
ATOM 2683 C CA . GLY A 1 331 ? -28.660 10.694 24.694 1.00 80.56 331 GLY A CA 1
ATOM 2684 C C . GLY A 1 331 ? -27.154 10.599 24.484 1.00 80.56 331 GLY A C 1
ATOM 2685 O O . GLY A 1 331 ? -26.426 10.256 25.414 1.00 80.56 331 GLY A O 1
ATOM 2686 N N . SER A 1 332 ? -26.683 10.899 23.277 1.00 79.19 332 SER A N 1
ATOM 2687 C CA . SER A 1 332 ? -25.256 10.980 22.951 1.00 79.19 332 SER A CA 1
ATOM 2688 C C . SER A 1 332 ? -24.979 12.229 22.126 1.00 79.19 332 SER A C 1
ATOM 2690 O O . SER A 1 332 ? -25.825 12.648 21.339 1.00 79.19 332 SER A O 1
ATOM 2692 N N . GLU A 1 333 ? -23.787 12.797 22.291 1.00 67.44 333 GLU A N 1
ATOM 2693 C CA . GLU A 1 333 ? -23.306 13.919 21.477 1.00 67.44 333 GLU A CA 1
ATOM 2694 C C . GLU A 1 333 ? -22.950 13.482 20.042 1.00 67.44 333 GLU A C 1
ATOM 2696 O O . GLU A 1 333 ? -23.062 14.263 19.099 1.00 67.44 333 GLU A O 1
ATOM 2701 N N . ASP A 1 334 ? -22.557 12.219 19.858 1.00 61.75 334 ASP A N 1
ATOM 2702 C CA . ASP A 1 334 ? -22.183 11.648 18.566 1.00 61.75 334 ASP A CA 1
ATOM 2703 C C . ASP A 1 334 ? -23.271 10.640 18.185 1.00 61.75 334 ASP A C 1
ATOM 2705 O O . ASP A 1 334 ? -23.323 9.562 18.765 1.00 61.75 334 ASP A O 1
ATOM 2709 N N . GLY A 1 335 ? -24.206 11.027 17.306 1.00 55.00 335 GLY A N 1
ATOM 2710 C CA . GLY A 1 335 ? -25.471 10.323 17.041 1.00 55.00 335 GLY A CA 1
ATOM 2711 C C . GLY A 1 335 ? -25.355 8.795 16.974 1.00 55.00 335 GLY A C 1
ATOM 2712 O O . GLY A 1 335 ? -25.135 8.219 15.913 1.00 55.00 335 GLY A O 1
ATOM 2713 N N . MET A 1 336 ? -25.529 8.119 18.113 1.00 50.41 336 MET A N 1
ATOM 2714 C CA . MET A 1 336 ? -25.471 6.665 18.187 1.00 50.41 336 MET A CA 1
ATOM 2715 C C . MET A 1 336 ? -26.840 6.085 17.856 1.00 50.41 336 MET A C 1
ATOM 2717 O O . MET A 1 336 ? -27.846 6.405 18.481 1.00 50.41 336 MET A O 1
ATOM 2721 N N . THR A 1 337 ? -26.878 5.194 16.870 1.00 42.16 337 THR A N 1
ATOM 2722 C CA . THR A 1 337 ? -28.126 4.755 16.229 1.00 42.16 337 THR A CA 1
ATOM 2723 C C . THR A 1 337 ? -28.978 3.810 17.090 1.00 42.16 337 THR A C 1
ATOM 2725 O O . THR A 1 337 ? -30.139 3.583 16.764 1.00 42.16 337 THR A O 1
ATOM 2728 N N . ARG A 1 338 ? -28.432 3.247 18.179 1.00 41.72 338 ARG A N 1
ATOM 2729 C CA . ARG A 1 338 ? -29.145 2.526 19.259 1.00 41.72 338 ARG A CA 1
ATOM 2730 C C . ARG A 1 338 ? -28.123 1.912 20.212 1.00 41.72 338 ARG A C 1
ATOM 2732 O O . ARG A 1 338 ? -27.376 1.022 19.810 1.00 41.72 338 ARG A O 1
ATOM 2739 N N . PHE A 1 339 ? -28.120 2.322 21.477 1.00 39.12 339 PHE A N 1
ATOM 2740 C CA . PHE A 1 339 ? -27.395 1.611 22.529 1.00 39.12 339 PHE A CA 1
ATOM 2741 C C . PHE A 1 339 ? -28.406 0.814 23.350 1.00 39.12 339 PHE A C 1
ATOM 2743 O O . PHE A 1 339 ? -29.224 1.389 24.060 1.00 39.12 339 PHE A O 1
ATOM 2750 N N . ARG A 1 340 ? -28.398 -0.515 23.210 1.00 39.38 340 ARG A N 1
ATOM 2751 C CA . ARG A 1 340 ? -29.274 -1.392 23.991 1.00 39.38 340 ARG A CA 1
ATOM 2752 C C . ARG A 1 340 ? -28.528 -1.836 25.241 1.00 39.38 340 ARG A C 1
ATOM 2754 O O . ARG A 1 340 ? -27.773 -2.805 25.197 1.00 39.38 340 ARG A O 1
ATOM 2761 N N . TRP A 1 341 ? -28.725 -1.111 26.333 1.00 40.06 341 TRP A N 1
ATOM 2762 C CA . TRP A 1 341 ? -28.235 -1.510 27.646 1.00 40.06 341 TRP A CA 1
ATOM 2763 C C . TRP A 1 341 ? -29.303 -2.350 28.348 1.00 40.06 341 TRP A C 1
ATOM 2765 O O . TRP A 1 341 ? -30.457 -1.932 28.433 1.00 40.06 341 TRP A O 1
ATOM 2775 N N . ARG A 1 342 ? -28.931 -3.551 28.798 1.00 36.81 342 ARG A N 1
ATOM 2776 C CA . ARG A 1 342 ? -29.726 -4.349 29.735 1.00 36.81 342 ARG A CA 1
ATOM 2777 C C . ARG A 1 342 ? -28.922 -4.450 31.035 1.00 36.81 342 ARG A C 1
ATOM 2779 O O . ARG A 1 342 ? -27.726 -4.734 30.912 1.00 36.81 342 ARG A O 1
ATOM 2786 N N . PRO A 1 343 ? -29.536 -4.188 32.201 1.00 40.47 343 PRO A N 1
ATOM 2787 C CA . PRO A 1 343 ? -28.871 -4.300 33.497 1.00 40.47 343 PRO A CA 1
ATOM 2788 C C . PRO A 1 343 ? -28.288 -5.692 33.756 1.00 40.47 343 PRO A C 1
ATOM 2790 O O . PRO A 1 343 ? -28.857 -6.689 33.243 1.00 40.47 343 PRO A O 1
#

Radius of gyration: 27.7 Å; Cα contacts (8 Å, |Δi|>4): 281; chains: 1; bounding box: 68×57×78 Å

Mean predicted aligned error: 16.17 Å

InterPro domains:
  IPR001173 Glycosyltransferase 2-like [PF13632] (6-129)
  IPR007831 Type II secretion system protein GspE, N-terminal [PF05157] (289-334)
  IPR037257 Type II secretion system protein GspE, N-terminal superfamily [SSF160246] (232-334)